Protein AF-A0A323U6X5-F1 (afdb_monomer)

Nearest PDB structures (foldseek):
  4fi5-assembly1_A  TM=8.589E-01  e=2.726E+00  Hantaan virus 76-118
  2ic9-assembly1_A  TM=7.729E-01  e=2.593E+00  Orthohantavirus sinnombreense
  2ic6-assembly1_A  TM=7.595E-01  e=2.867E+00  Orthohantavirus sinnombreense
  2ic6-assembly2_B  TM=7.563E-01  e=4.973E+00  Orthohantavirus sinnombreense

Mean predicted aligned error: 10.62 Å

Structure (mmCIF, N/CA/C/O backbone):
data_AF-A0A323U6X5-F1
#
_entry.id   AF-A0A323U6X5-F1
#
loop_
_atom_site.group_PDB
_atom_site.id
_atom_site.type_symbol
_atom_site.label_atom_id
_atom_site.label_alt_id
_atom_site.label_comp_id
_atom_site.label_asym_id
_atom_site.label_entity_id
_atom_site.label_seq_id
_atom_site.pdbx_PDB_ins_code
_atom_site.Cartn_x
_atom_site.Cartn_y
_atom_site.Cartn_z
_atom_site.occupancy
_atom_site.B_iso_or_equiv
_atom_site.auth_seq_id
_atom_site.auth_comp_id
_atom_site.auth_asym_id
_atom_site.auth_atom_id
_atom_site.pdbx_PDB_model_num
ATOM 1 N N . MET A 1 1 ? -23.347 30.250 4.574 1.00 32.16 1 MET A N 1
ATOM 2 C CA . MET A 1 1 ? -23.248 30.001 6.029 1.00 32.16 1 MET A CA 1
ATOM 3 C C . MET A 1 1 ? -21.947 29.235 6.266 1.00 32.16 1 MET A C 1
ATOM 5 O O . MET A 1 1 ? -21.856 28.097 5.836 1.00 32.16 1 MET A O 1
ATOM 9 N N . ARG A 1 2 ? -20.890 29.888 6.777 1.00 24.62 2 ARG A N 1
ATOM 10 C CA . ARG A 1 2 ? -19.575 29.252 7.002 1.00 24.62 2 ARG A CA 1
ATOM 11 C C . ARG A 1 2 ? -19.636 28.453 8.307 1.00 24.62 2 ARG A C 1
ATOM 13 O O . ARG A 1 2 ? -19.788 29.059 9.365 1.00 24.62 2 ARG A O 1
ATOM 20 N N . LEU A 1 3 ? -19.541 27.125 8.230 1.00 22.88 3 LEU A N 1
ATOM 21 C CA . LEU A 1 3 ? -19.331 26.279 9.404 1.00 22.88 3 LEU A CA 1
ATOM 22 C C . LEU A 1 3 ? -17.907 26.531 9.916 1.00 22.88 3 LEU A C 1
ATOM 24 O O . LEU A 1 3 ? -16.929 26.164 9.274 1.00 22.88 3 LEU A O 1
ATOM 28 N N . ILE A 1 4 ? -17.793 27.202 11.058 1.00 24.98 4 ILE A N 1
ATOM 29 C CA . ILE A 1 4 ? -16.543 27.272 11.813 1.00 24.98 4 ILE A CA 1
ATOM 30 C C . ILE A 1 4 ? -16.461 25.965 12.601 1.00 24.98 4 ILE A C 1
ATOM 32 O O . ILE A 1 4 ? -17.187 25.796 13.582 1.00 24.98 4 ILE A O 1
ATOM 36 N N . ILE A 1 5 ? -15.609 25.036 12.168 1.00 27.95 5 ILE A N 1
ATOM 37 C CA . ILE A 1 5 ? -15.272 23.846 12.957 1.00 27.95 5 ILE A CA 1
ATOM 38 C C . ILE A 1 5 ? -14.455 24.344 14.153 1.00 27.95 5 ILE A C 1
ATOM 40 O O . ILE A 1 5 ? -13.299 24.743 14.018 1.00 27.95 5 ILE A O 1
ATOM 44 N N . LYS A 1 6 ? -15.094 24.421 15.324 1.00 31.05 6 LYS A N 1
ATOM 45 C CA . LYS A 1 6 ? -14.405 24.723 16.582 1.00 31.05 6 LYS A CA 1
ATOM 46 C C . LYS A 1 6 ? -13.467 23.561 16.913 1.00 31.05 6 LYS A C 1
ATOM 48 O O . LYS A 1 6 ? -13.846 22.407 16.745 1.00 31.05 6 LYS A O 1
ATOM 53 N N . ALA A 1 7 ? -12.266 23.887 17.392 1.00 39.50 7 ALA A N 1
ATOM 54 C CA . ALA A 1 7 ? -11.272 22.927 17.862 1.00 39.50 7 ALA A CA 1
ATOM 55 C C . ALA A 1 7 ? -11.908 21.854 18.765 1.00 39.50 7 ALA A C 1
ATOM 57 O O . ALA A 1 7 ? -12.621 22.193 19.712 1.00 39.50 7 ALA A O 1
ATOM 58 N N . SER A 1 8 ? -11.650 20.578 18.461 1.00 47.03 8 SER A N 1
ATOM 59 C CA . SER A 1 8 ? -12.180 19.430 19.197 1.00 47.03 8 SER A CA 1
ATOM 60 C C . SER A 1 8 ? -11.852 19.554 20.686 1.00 47.03 8 SER A C 1
ATOM 62 O O . SER A 1 8 ? -10.689 19.712 21.069 1.00 47.03 8 SER A O 1
ATOM 64 N N . ALA A 1 9 ? -12.885 19.521 21.530 1.00 51.66 9 ALA A N 1
ATOM 65 C CA . ALA A 1 9 ? -12.724 19.591 22.974 1.00 51.66 9 ALA A CA 1
ATOM 66 C C . ALA A 1 9 ? -11.918 18.379 23.470 1.00 51.66 9 ALA A C 1
ATOM 68 O O . ALA A 1 9 ? -12.167 17.244 23.067 1.00 51.66 9 ALA A O 1
ATOM 69 N N . LEU A 1 10 ? -10.936 18.622 24.341 1.00 56.62 10 LEU A N 1
ATOM 70 C CA . LEU A 1 10 ? -10.177 17.556 24.990 1.00 56.62 10 LEU A CA 1
ATOM 71 C C . LEU A 1 10 ? -11.109 16.702 25.858 1.00 56.62 10 LEU A C 1
ATOM 73 O O . LEU A 1 10 ? -11.913 17.245 26.618 1.00 56.62 10 LEU A O 1
ATOM 77 N N . ILE A 1 11 ? -10.959 15.379 25.798 1.00 62.34 11 ILE A N 1
ATOM 78 C CA . ILE A 1 11 ? -11.772 14.453 26.588 1.00 62.34 11 ILE A CA 1
ATOM 79 C C . ILE A 1 11 ? -11.103 14.266 27.958 1.00 62.34 11 ILE A C 1
ATOM 81 O O . ILE A 1 11 ? -9.938 13.852 28.017 1.00 62.34 11 ILE A O 1
ATOM 85 N N . PRO A 1 12 ? -11.791 14.559 29.077 1.00 64.38 12 PRO A N 1
ATOM 86 C CA . PRO A 1 12 ? -11.245 14.316 30.403 1.00 64.38 12 PRO A CA 1
ATOM 87 C C . PRO A 1 12 ? -11.280 12.815 30.729 1.00 64.38 12 PRO A C 1
ATOM 89 O O . PRO A 1 12 ? -12.343 12.217 30.883 1.00 64.38 12 PRO A O 1
ATOM 92 N N . VAL A 1 13 ? -10.108 12.211 30.903 1.00 72.94 13 VAL A N 1
ATOM 93 C CA . VAL A 1 13 ? -9.924 10.821 31.331 1.00 72.94 13 VAL A CA 1
ATOM 94 C C . VAL A 1 13 ? -9.441 10.802 32.778 1.00 72.94 13 VAL A C 1
ATOM 96 O O . VAL A 1 13 ? -8.429 11.414 33.121 1.00 72.94 13 VAL A O 1
ATOM 99 N N . LYS A 1 14 ? -10.163 10.094 33.651 1.00 75.69 14 LYS A N 1
ATOM 100 C CA . LYS A 1 14 ? -9.807 9.948 35.069 1.00 75.69 14 LYS A CA 1
ATOM 101 C C . LYS A 1 14 ? -9.000 8.670 35.277 1.00 75.69 14 LYS A C 1
ATOM 103 O O . LYS A 1 14 ? -9.496 7.578 35.024 1.00 75.69 14 LYS A O 1
ATOM 108 N N . LYS A 1 15 ? -7.780 8.799 35.793 1.00 81.44 15 LYS A N 1
ATOM 109 C CA . LYS A 1 15 ? -6.949 7.681 36.248 1.00 81.44 15 LYS A CA 1
ATOM 110 C C . LYS A 1 15 ? -6.953 7.641 37.770 1.00 81.44 15 LYS A C 1
ATOM 112 O O . LYS A 1 15 ? -6.590 8.618 38.425 1.00 81.44 15 LYS A O 1
ATOM 117 N N . VAL A 1 16 ? -7.346 6.503 38.331 1.00 77.56 16 VAL A N 1
ATOM 118 C CA . VAL A 1 16 ? -7.237 6.252 39.769 1.00 77.56 16 VAL A CA 1
ATOM 119 C C . VAL A 1 16 ? -5.831 5.736 40.058 1.00 77.56 16 VAL A C 1
ATOM 121 O O . VAL A 1 16 ? -5.391 4.749 39.475 1.00 77.56 16 VAL A O 1
ATOM 124 N N . VAL A 1 17 ? -5.106 6.426 40.934 1.00 81.06 17 VAL A N 1
ATOM 125 C CA . VAL A 1 17 ? -3.747 6.075 41.348 1.00 81.06 17 VAL A CA 1
ATOM 126 C C . VAL A 1 17 ? -3.737 5.886 42.857 1.00 81.06 17 VAL A C 1
ATOM 128 O O . VAL A 1 17 ? -4.045 6.805 43.617 1.00 81.06 17 VAL A O 1
ATOM 131 N N . HIS A 1 18 ? -3.351 4.695 43.304 1.00 79.12 18 HIS A N 1
ATOM 132 C CA . HIS A 1 18 ? -3.154 4.415 44.721 1.00 79.12 18 HIS A CA 1
ATOM 133 C C . HIS A 1 18 ? -1.692 4.668 45.087 1.00 79.12 18 HIS A C 1
ATOM 135 O O . HIS A 1 18 ? -0.789 4.026 44.552 1.00 79.12 18 HIS A O 1
ATOM 141 N N . ARG A 1 19 ? -1.437 5.611 46.001 1.00 78.56 19 ARG A N 1
ATOM 142 C CA . ARG A 1 19 ? -0.080 5.910 46.483 1.00 78.56 19 ARG A CA 1
ATOM 143 C C . ARG A 1 19 ? -0.106 6.093 47.997 1.00 78.56 19 ARG A C 1
ATOM 145 O O . ARG A 1 19 ? -0.857 6.914 48.511 1.00 78.56 19 ARG A O 1
ATOM 152 N N . LYS A 1 20 ? 0.715 5.315 48.716 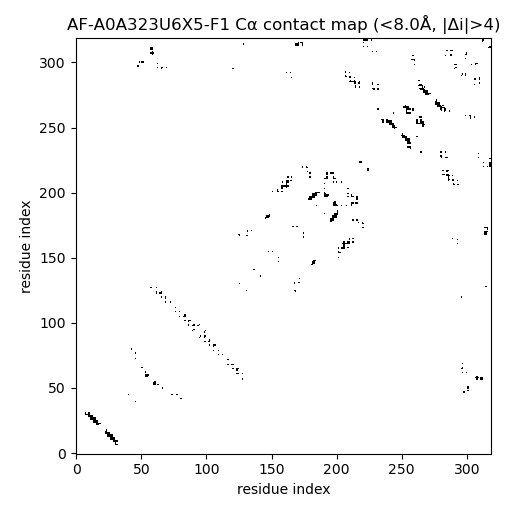1.00 84.75 20 LYS A N 1
ATOM 153 C CA . LYS A 1 20 ? 0.824 5.335 50.192 1.00 84.75 20 LYS A CA 1
ATOM 154 C C . LYS A 1 20 ? -0.524 5.158 50.920 1.00 84.75 20 LYS A C 1
ATOM 156 O O . LYS A 1 20 ? -0.841 5.913 51.833 1.00 84.75 20 LYS A O 1
ATOM 161 N N . GLY A 1 21 ? -1.340 4.197 50.485 1.00 86.19 21 GLY A N 1
ATOM 162 C CA . GLY A 1 21 ? -2.635 3.907 51.120 1.00 86.19 21 GLY A CA 1
ATOM 163 C C . GLY A 1 21 ? -3.716 4.975 50.907 1.00 86.19 21 GLY A C 1
ATOM 164 O O . GLY A 1 21 ? -4.779 4.882 51.510 1.00 86.19 21 GLY A O 1
ATOM 165 N N . LYS A 1 22 ? -3.474 5.978 50.052 1.00 67.25 22 LYS A N 1
ATOM 166 C CA . LYS A 1 22 ? -4.470 6.977 49.651 1.00 67.25 22 LYS A CA 1
ATOM 167 C C . LYS A 1 22 ? -4.825 6.817 48.176 1.00 67.25 22 LYS A C 1
ATOM 169 O O . LYS A 1 22 ? -3.957 6.561 47.337 1.00 67.25 22 LYS A O 1
ATOM 174 N N . THR A 1 23 ? -6.111 6.971 47.877 1.00 83.31 23 THR A N 1
ATOM 175 C CA . THR A 1 23 ? -6.650 6.972 46.515 1.00 83.31 23 THR A CA 1
ATOM 176 C C . THR A 1 23 ? -6.611 8.392 45.968 1.00 83.31 23 THR A C 1
ATOM 178 O O . THR A 1 23 ? -7.228 9.293 46.531 1.00 83.31 23 THR A O 1
ATOM 181 N N . HIS A 1 24 ? -5.896 8.589 44.865 1.00 78.62 24 HIS A N 1
ATOM 182 C CA . HIS A 1 24 ? -5.854 9.847 44.131 1.00 78.62 24 HIS A CA 1
ATOM 183 C C . HIS A 1 24 ? -6.532 9.664 42.776 1.00 78.62 24 HIS A C 1
ATOM 185 O O . HIS A 1 24 ? -6.285 8.680 42.086 1.00 78.62 24 HIS A O 1
ATOM 191 N N . VAL A 1 25 ? -7.371 10.618 42.377 1.00 83.69 25 VAL A N 1
ATOM 192 C CA . VAL A 1 25 ? -7.936 10.666 41.024 1.00 83.69 25 VAL A CA 1
ATOM 193 C C . VAL A 1 25 ? -7.196 11.754 40.261 1.00 83.69 25 VAL A C 1
ATOM 195 O O . VAL A 1 25 ? -7.300 12.928 40.608 1.00 83.69 25 VAL A O 1
ATOM 198 N N . GLN A 1 26 ? -6.422 11.370 39.249 1.00 83.44 26 GLN A N 1
ATOM 199 C CA . GLN A 1 26 ? -5.803 12.308 38.316 1.00 83.44 26 GLN A CA 1
ATOM 200 C C . GLN A 1 26 ? -6.664 12.410 37.061 1.00 83.44 26 GLN A C 1
ATOM 202 O O . GLN A 1 26 ? -6.987 11.397 36.445 1.00 83.44 26 GLN A O 1
ATOM 207 N N . THR A 1 27 ? -7.033 13.632 36.686 1.00 78.44 27 THR A N 1
ATOM 208 C CA . THR A 1 27 ? -7.731 13.907 35.427 1.00 78.44 27 THR A CA 1
ATOM 209 C C . THR A 1 27 ? -6.705 14.332 34.386 1.00 78.44 27 THR A C 1
ATOM 211 O O . THR A 1 27 ? -5.984 15.307 34.593 1.00 78.44 27 THR A O 1
ATOM 214 N N . TYR A 1 28 ? -6.658 13.620 33.268 1.00 75.56 28 TYR A N 1
ATOM 215 C CA . TYR A 1 28 ? -5.854 13.966 32.103 1.00 75.56 28 TYR A CA 1
ATOM 216 C C . TYR A 1 28 ? -6.772 14.353 30.957 1.00 75.56 28 TYR A C 1
ATOM 218 O O . TYR A 1 28 ? -7.861 13.809 30.817 1.00 75.56 28 TYR A O 1
ATOM 226 N N . HIS A 1 29 ? -6.328 15.292 30.137 1.00 70.62 29 HIS A N 1
ATOM 227 C CA . HIS A 1 29 ? -7.049 15.719 28.949 1.00 70.62 29 HIS A CA 1
ATOM 228 C C . HIS A 1 29 ? -6.422 15.008 27.759 1.00 70.62 29 HIS A C 1
ATOM 230 O O . HIS A 1 29 ? -5.300 15.327 27.370 1.00 70.62 29 HIS A O 1
ATOM 236 N N . VAL A 1 30 ? -7.110 13.996 27.236 1.00 60.00 30 VAL A N 1
ATOM 237 C CA . VAL A 1 30 ? -6.639 13.248 26.072 1.00 60.00 30 VAL A CA 1
ATOM 238 C C . VAL A 1 30 ? -7.242 13.905 24.842 1.00 60.00 30 VAL A C 1
ATOM 240 O O . VAL A 1 30 ? -8.453 14.131 24.767 1.00 60.00 30 VAL A O 1
ATOM 243 N N . ARG A 1 31 ? -6.382 14.263 23.890 1.00 49.19 31 ARG A N 1
ATOM 244 C CA . ARG A 1 31 ? -6.840 14.678 22.569 1.00 49.19 31 ARG A CA 1
ATOM 245 C C . ARG A 1 31 ? -7.383 13.417 21.891 1.00 49.19 31 ARG A C 1
ATOM 247 O O . ARG A 1 31 ? -6.643 12.430 21.866 1.00 49.19 31 ARG A O 1
ATOM 254 N N . PRO A 1 32 ? -8.639 13.392 21.411 1.00 48.75 32 PRO A N 1
ATOM 255 C CA . PRO A 1 32 ? -9.086 12.268 20.601 1.00 48.75 32 PRO A CA 1
ATOM 256 C C . PRO A 1 32 ? -8.081 12.072 19.454 1.00 48.75 32 PRO A C 1
ATOM 258 O O . PRO A 1 32 ? -7.529 13.072 18.974 1.00 48.75 32 PRO A O 1
ATOM 261 N N . PRO A 1 33 ? -7.773 10.819 19.071 1.00 45.34 33 PRO A N 1
ATOM 262 C CA . PRO A 1 33 ? -6.914 10.567 17.920 1.00 45.34 33 PRO A CA 1
ATOM 263 C C . PRO A 1 33 ? -7.449 11.379 16.737 1.00 45.34 33 PRO A C 1
ATOM 265 O O . PRO A 1 33 ? -8.660 11.418 16.525 1.00 45.34 33 PRO A O 1
ATOM 268 N N . GLU A 1 34 ? -6.569 12.097 16.035 1.00 42.38 34 GLU A N 1
ATOM 269 C CA . GLU A 1 34 ? -6.984 12.927 14.904 1.00 42.38 34 GLU A CA 1
ATOM 270 C C . GLU A 1 34 ? -7.753 12.058 13.899 1.00 42.38 34 GLU A C 1
ATOM 272 O O . GLU A 1 34 ? -7.223 11.088 13.359 1.00 42.38 34 GLU A O 1
ATOM 277 N N . GLU A 1 35 ? -9.017 12.415 13.659 1.00 40.03 35 GLU A N 1
ATOM 278 C CA . GLU A 1 35 ? -10.006 11.706 12.827 1.00 40.03 35 GLU A CA 1
ATOM 279 C C . GLU A 1 35 ? -9.614 11.547 11.346 1.00 40.03 35 GLU A C 1
ATOM 281 O O . GLU A 1 35 ? -10.401 11.057 10.541 1.00 40.03 35 GLU A O 1
ATOM 286 N N . LYS A 1 36 ? -8.393 11.923 10.951 1.00 35.56 36 LYS A N 1
ATOM 287 C CA . LYS A 1 36 ? -7.895 11.684 9.592 1.00 35.56 36 LYS A CA 1
ATOM 288 C C . LYS A 1 36 ? -7.430 10.249 9.347 1.00 35.56 36 LYS A C 1
ATOM 290 O O . LYS A 1 36 ? -7.216 9.885 8.196 1.00 35.56 36 LYS A O 1
ATOM 295 N N . LEU A 1 37 ? -7.329 9.413 10.381 1.00 38.03 37 LEU A N 1
ATOM 296 C CA . LEU A 1 37 ? -7.157 7.973 10.208 1.00 38.03 37 LEU A CA 1
ATOM 297 C C . LEU A 1 37 ? -8.525 7.281 10.187 1.00 38.03 37 LEU A C 1
ATOM 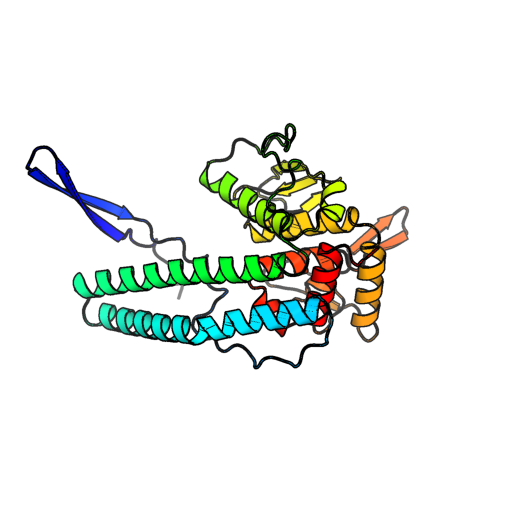299 O O . LEU A 1 37 ? -9.237 7.251 11.187 1.00 38.03 37 LEU A O 1
ATOM 303 N N . VAL A 1 38 ? -8.816 6.634 9.054 1.00 38.88 38 VAL A N 1
ATOM 304 C CA . VAL A 1 38 ? -9.955 5.732 8.796 1.00 38.88 38 VAL A CA 1
ATOM 305 C C . VAL A 1 38 ? -11.25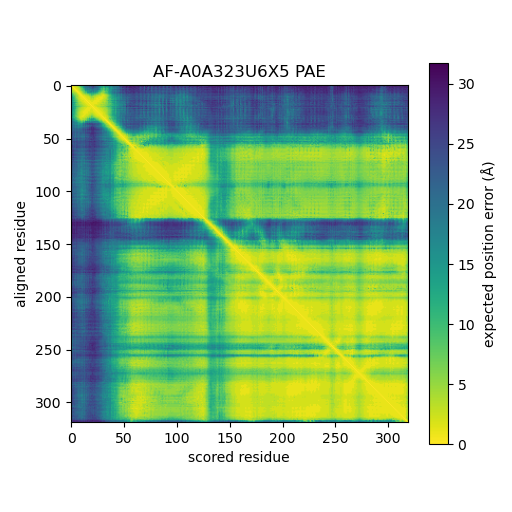1 6.380 8.265 1.00 38.88 38 VAL A C 1
ATOM 307 O O . VAL A 1 38 ? -12.339 5.858 8.480 1.00 38.88 38 VAL A O 1
ATOM 310 N N . SER A 1 39 ? -11.171 7.439 7.455 1.00 35.91 39 SER A N 1
ATOM 311 C CA . SER A 1 39 ? -12.251 7.706 6.481 1.00 35.91 39 SER A CA 1
ATOM 312 C C . SER A 1 39 ? -12.254 6.694 5.318 1.00 35.91 39 SER A C 1
ATOM 314 O O . SER A 1 39 ? -13.276 6.525 4.663 1.00 35.91 39 SER A O 1
ATOM 316 N N . GLY A 1 40 ? -11.142 5.975 5.098 1.00 35.53 40 GLY A N 1
ATOM 317 C CA . GLY A 1 40 ? -11.002 4.947 4.054 1.00 35.53 40 GLY A CA 1
ATOM 318 C C . GLY A 1 40 ? -11.618 3.577 4.374 1.00 35.53 40 GLY A C 1
ATOM 319 O O . GLY A 1 40 ? -11.736 2.744 3.485 1.00 35.53 40 GLY A O 1
ATOM 320 N N . LEU A 1 41 ? -12.049 3.330 5.618 1.00 39.31 41 LEU A N 1
ATOM 321 C CA . LEU A 1 41 ? -12.946 2.210 5.941 1.00 39.31 41 LEU A CA 1
ATOM 322 C C . LEU A 1 41 ? -14.281 2.806 6.376 1.00 39.31 41 LEU A C 1
ATOM 324 O O . LEU A 1 41 ? -14.646 2.732 7.551 1.00 39.31 41 LEU A O 1
ATOM 328 N N . GLY A 1 42 ? -14.961 3.477 5.444 1.00 35.75 42 GLY A N 1
ATOM 329 C CA . GLY A 1 42 ? -16.307 3.982 5.669 1.00 35.75 42 GLY A CA 1
ATOM 330 C C . GLY A 1 42 ? -17.162 2.900 6.330 1.00 35.75 42 GLY A C 1
ATOM 331 O O . GLY A 1 42 ? -17.248 1.774 5.844 1.00 35.75 42 GLY A O 1
ATOM 332 N N . ILE A 1 43 ? -17.780 3.241 7.462 1.00 41.16 43 ILE A N 1
ATOM 333 C CA . ILE A 1 43 ? -18.628 2.347 8.273 1.00 41.16 43 ILE A CA 1
ATOM 334 C C . ILE A 1 43 ? -19.785 1.775 7.420 1.00 41.16 43 ILE A C 1
ATOM 336 O O . ILE A 1 43 ? -20.322 0.712 7.712 1.00 41.16 43 ILE A O 1
ATOM 340 N N . SER A 1 44 ? -20.125 2.441 6.311 1.00 40.41 44 SER A N 1
ATOM 341 C CA . SER A 1 44 ? -21.132 2.021 5.335 1.00 40.41 44 SER A CA 1
ATOM 342 C C . SER A 1 44 ? -20.650 1.028 4.265 1.00 40.41 44 SER A C 1
ATOM 344 O O . SER A 1 44 ? -21.486 0.515 3.526 1.00 40.41 44 SER A O 1
ATOM 346 N N . GLU A 1 45 ? -19.348 0.747 4.148 1.00 45.78 45 GLU A N 1
ATOM 347 C CA . GLU A 1 45 ? -18.776 0.024 2.995 1.00 45.78 45 GLU A CA 1
ATOM 348 C C . GLU A 1 45 ? -18.080 -1.299 3.333 1.00 45.78 45 GLU A C 1
ATOM 350 O O . GLU A 1 45 ? -17.480 -1.920 2.460 1.00 45.78 45 GLU A O 1
ATOM 355 N N . PHE A 1 46 ? -18.244 -1.841 4.545 1.00 50.56 46 PHE A N 1
ATOM 356 C CA . PHE A 1 46 ? -17.792 -3.217 4.821 1.00 50.56 46 PHE A CA 1
ATOM 357 C C . PHE A 1 46 ? -18.652 -4.299 4.134 1.00 50.56 46 PHE A C 1
ATOM 359 O O . PHE A 1 46 ? -18.519 -5.483 4.433 1.00 50.56 46 PHE A O 1
ATOM 366 N N . LYS A 1 47 ? -19.523 -3.924 3.184 1.00 56.25 47 LYS A N 1
ATOM 367 C CA . LYS A 1 47 ? -20.087 -4.865 2.212 1.00 56.25 47 LYS A CA 1
ATOM 368 C C . LYS A 1 47 ? -19.054 -5.117 1.134 1.00 56.25 47 LYS A C 1
ATOM 370 O O . LYS A 1 47 ? -19.025 -4.470 0.090 1.00 56.25 47 LYS A O 1
ATOM 375 N N . LEU A 1 48 ? -18.203 -6.082 1.421 1.00 56.97 48 LEU A N 1
ATOM 376 C CA . LEU A 1 48 ? -17.258 -6.576 0.451 1.00 56.97 48 LEU A CA 1
ATOM 377 C C . LEU A 1 48 ? -18.016 -7.211 -0.731 1.00 56.97 48 LEU A C 1
ATOM 379 O O . LEU A 1 48 ? -18.991 -7.936 -0.507 1.00 56.97 48 LEU A O 1
ATOM 383 N N . PRO A 1 49 ? -17.604 -6.959 -1.987 1.00 65.94 49 PRO A N 1
ATOM 384 C CA . PRO A 1 49 ? -18.178 -7.673 -3.120 1.00 65.94 49 PRO A CA 1
ATOM 385 C C . PRO A 1 49 ? -17.935 -9.184 -2.962 1.00 65.94 49 PRO A C 1
ATOM 387 O O . PRO A 1 49 ? -16.972 -9.587 -2.297 1.00 65.94 49 PRO A O 1
ATOM 390 N N . PRO A 1 50 ? -18.799 -10.035 -3.548 1.00 68.75 50 PRO A N 1
ATOM 391 C CA . PRO A 1 50 ? -18.625 -11.476 -3.460 1.00 68.75 50 PRO A CA 1
ATOM 392 C C . PRO A 1 50 ? -17.254 -11.902 -4.018 1.00 68.75 50 PRO A C 1
ATOM 394 O O . PRO A 1 50 ? -16.770 -11.300 -4.979 1.00 68.75 50 PRO A O 1
ATOM 397 N N . PRO A 1 51 ? -16.634 -12.940 -3.431 1.00 67.81 51 PRO A N 1
ATOM 398 C CA . PRO A 1 51 ? -15.350 -13.469 -3.882 1.00 67.81 51 PRO A CA 1
ATOM 399 C C . PRO A 1 51 ? -15.445 -13.921 -5.351 1.00 67.81 51 PRO A C 1
ATOM 401 O O . PRO A 1 51 ? -16.344 -14.707 -5.674 1.00 67.81 51 PRO A O 1
ATOM 404 N N . PRO A 1 52 ? -14.548 -13.486 -6.250 1.00 72.94 52 PRO A N 1
ATOM 405 C CA . PRO A 1 52 ? -14.431 -14.096 -7.570 1.00 72.94 52 PRO A CA 1
ATOM 406 C C . PRO A 1 52 ? -13.841 -15.515 -7.470 1.00 72.94 52 PRO A C 1
ATOM 408 O O . PRO A 1 52 ? -13.263 -15.907 -6.457 1.00 72.94 52 PRO A O 1
ATOM 411 N N . THR A 1 53 ? -13.963 -16.306 -8.538 1.00 73.94 53 THR A N 1
ATOM 412 C CA . THR A 1 53 ? -13.211 -17.563 -8.676 1.00 73.94 53 THR A CA 1
ATOM 413 C C . THR A 1 53 ? -11.749 -17.256 -8.989 1.00 73.94 53 THR A C 1
ATOM 415 O O . THR A 1 53 ? -11.474 -16.527 -9.943 1.00 73.94 53 THR A O 1
ATOM 418 N N . TYR A 1 54 ? -10.817 -17.829 -8.229 1.00 71.69 54 TYR A N 1
ATOM 419 C CA . TYR A 1 54 ? -9.387 -17.565 -8.393 1.00 71.69 54 TYR A CA 1
ATOM 420 C C . TYR A 1 54 ? -8.696 -18.620 -9.275 1.00 71.69 54 TYR A C 1
ATOM 422 O O . TYR A 1 54 ? -8.936 -19.815 -9.087 1.00 71.69 54 TYR A O 1
ATOM 430 N N . PRO A 1 55 ? -7.818 -18.221 -10.215 1.00 73.19 55 PRO A N 1
ATOM 431 C CA . PRO A 1 55 ? -6.944 -19.155 -10.921 1.00 73.19 55 PRO A CA 1
ATOM 432 C C . PRO A 1 55 ? -5.919 -19.782 -9.961 1.00 73.19 55 PRO A C 1
ATOM 434 O O . PRO A 1 55 ? -5.571 -19.190 -8.945 1.00 73.19 55 PRO A O 1
ATOM 437 N N . ALA A 1 56 ? -5.381 -20.959 -10.294 1.00 74.81 56 ALA A N 1
ATOM 438 C CA . ALA A 1 56 ? -4.367 -21.659 -9.491 1.00 74.81 56 ALA A CA 1
ATOM 439 C C . ALA A 1 56 ? -2.944 -21.070 -9.653 1.00 74.81 56 ALA A C 1
ATOM 441 O O . ALA A 1 56 ? -1.975 -21.802 -9.837 1.00 74.81 56 ALA A O 1
ATOM 442 N N . THR A 1 57 ? -2.821 -19.743 -9.630 1.00 78.50 57 THR A N 1
ATOM 443 C CA . THR A 1 57 ? -1.540 -19.018 -9.612 1.00 78.50 57 THR A CA 1
ATOM 444 C C . THR A 1 57 ? -1.131 -18.705 -8.169 1.00 78.50 57 THR A C 1
ATOM 446 O O . THR A 1 57 ? -1.955 -18.804 -7.258 1.00 78.50 57 THR A O 1
ATOM 449 N N . ALA A 1 58 ? 0.124 -18.306 -7.937 1.00 74.12 58 ALA A N 1
ATOM 450 C CA . ALA A 1 58 ? 0.581 -17.856 -6.619 1.00 74.12 58 ALA A CA 1
ATOM 451 C C . ALA A 1 58 ? -0.293 -16.707 -6.077 1.00 74.12 58 ALA A C 1
ATOM 453 O O . ALA A 1 58 ? -0.839 -16.798 -4.978 1.00 74.12 58 ALA A O 1
ATOM 454 N N . GLY A 1 59 ? -0.548 -15.687 -6.902 1.00 78.19 59 GLY A N 1
ATOM 455 C CA . GLY A 1 59 ? -1.480 -14.612 -6.557 1.00 78.19 59 GLY A CA 1
ATOM 456 C C . GLY A 1 59 ? -2.909 -15.112 -6.305 1.00 78.19 59 GLY A C 1
ATOM 457 O O . GLY A 1 59 ? -3.545 -14.712 -5.333 1.00 78.19 59 GLY A O 1
ATOM 458 N N . GLY A 1 60 ? -3.399 -16.084 -7.083 1.00 79.50 60 GLY A N 1
ATOM 459 C CA . GLY A 1 60 ? -4.709 -16.697 -6.864 1.00 79.50 60 GLY A CA 1
ATOM 460 C C . GLY A 1 60 ? -4.867 -17.410 -5.520 1.00 79.50 60 GLY A C 1
ATOM 461 O O . GLY A 1 60 ? -5.877 -17.189 -4.848 1.00 79.50 60 GLY A O 1
ATOM 462 N N . ARG A 1 61 ? -3.871 -18.195 -5.090 1.00 84.62 61 ARG A N 1
ATOM 463 C CA . ARG A 1 61 ? -3.879 -18.839 -3.763 1.00 84.62 61 ARG A CA 1
ATOM 464 C C . ARG A 1 61 ? -3.814 -17.803 -2.637 1.00 84.62 61 ARG A C 1
ATOM 466 O O . ARG A 1 61 ? -4.627 -17.855 -1.712 1.00 84.62 61 ARG A O 1
ATOM 473 N N . THR A 1 62 ? -2.963 -16.786 -2.791 1.00 85.62 62 THR A N 1
ATOM 474 C CA . THR A 1 62 ? -2.860 -15.685 -1.824 1.00 85.62 62 THR A CA 1
ATOM 475 C C . THR A 1 62 ? -4.192 -14.949 -1.683 1.00 85.62 62 THR A C 1
ATOM 477 O O . THR A 1 62 ? -4.660 -14.740 -0.566 1.00 85.62 62 THR A O 1
ATOM 480 N N . ARG A 1 63 ? -4.866 -14.615 -2.793 1.00 87.19 63 ARG A N 1
ATOM 481 C CA . ARG A 1 63 ? -6.197 -13.988 -2.749 1.00 87.19 63 ARG A CA 1
ATOM 482 C C . ARG A 1 63 ? -7.230 -14.864 -2.062 1.00 87.19 63 ARG A C 1
ATOM 484 O O . ARG A 1 63 ? -7.984 -14.352 -1.243 1.00 87.19 63 ARG A O 1
ATOM 491 N N . GLN A 1 64 ? -7.251 -16.166 -2.355 1.00 88.06 64 GLN A N 1
ATOM 492 C CA . GLN A 1 64 ? -8.157 -17.093 -1.681 1.00 88.06 64 GLN A CA 1
ATOM 493 C C . GLN A 1 64 ? -7.965 -17.034 -0.159 1.00 88.06 64 GLN A C 1
ATOM 495 O O . GLN A 1 64 ? -8.942 -16.891 0.576 1.00 88.06 64 GLN A O 1
ATOM 500 N N . LYS A 1 65 ? -6.713 -17.074 0.310 1.00 90.44 65 LYS A N 1
ATOM 501 C CA . LYS A 1 65 ? -6.386 -17.001 1.738 1.00 90.44 65 LYS A CA 1
ATOM 502 C C . LYS A 1 65 ? -6.793 -15.663 2.363 1.00 90.44 65 LYS A C 1
ATOM 504 O O . LYS A 1 65 ? -7.391 -15.650 3.439 1.00 90.44 65 LYS A O 1
ATOM 509 N N . LEU A 1 66 ? -6.522 -14.543 1.688 1.00 89.06 66 LEU A N 1
ATOM 510 C CA . LEU A 1 66 ? -6.958 -13.211 2.131 1.00 89.06 66 LEU A CA 1
ATOM 511 C C . LEU A 1 66 ? -8.485 -13.138 2.269 1.00 89.06 66 LEU A C 1
ATOM 513 O O . LEU A 1 66 ? -9.000 -12.603 3.250 1.00 89.06 66 LEU A O 1
ATOM 517 N N . ASP A 1 67 ? -9.214 -13.729 1.327 1.00 89.00 67 ASP A N 1
ATOM 518 C CA . ASP A 1 67 ? -10.672 -13.773 1.336 1.00 89.00 67 ASP A CA 1
ATOM 519 C C . ASP A 1 67 ? -11.245 -14.653 2.451 1.00 89.00 67 ASP A C 1
ATOM 521 O O . ASP A 1 67 ? -12.254 -14.297 3.065 1.00 89.00 67 ASP A O 1
ATOM 525 N N . GLU A 1 68 ? -10.617 -15.793 2.734 1.00 92.25 68 GLU A N 1
ATOM 526 C CA . GLU A 1 68 ? -10.965 -16.656 3.867 1.00 92.25 68 GLU A CA 1
ATOM 527 C C . GLU A 1 68 ? -10.774 -15.923 5.202 1.00 92.25 68 GLU A C 1
ATOM 529 O O . GLU A 1 68 ? -11.671 -15.939 6.054 1.00 92.25 68 GLU A O 1
ATOM 534 N N . ILE A 1 69 ? -9.660 -15.199 5.354 1.00 92.06 69 ILE A N 1
ATOM 535 C CA . ILE A 1 69 ? -9.399 -14.361 6.529 1.00 92.06 69 ILE A CA 1
ATOM 536 C C . ILE A 1 69 ? -10.455 -13.259 6.625 1.00 92.06 69 ILE A C 1
ATOM 538 O O . ILE A 1 69 ? -11.099 -13.142 7.667 1.00 92.06 69 ILE A O 1
ATOM 542 N N . ALA A 1 70 ? -10.717 -12.516 5.546 1.00 91.38 70 ALA A N 1
ATOM 543 C CA . ALA A 1 70 ? -11.733 -11.462 5.514 1.00 91.38 70 ALA A CA 1
ATOM 544 C C . ALA A 1 70 ? -13.110 -11.965 5.975 1.00 91.38 70 ALA A C 1
ATOM 546 O O . ALA A 1 70 ? -13.710 -11.394 6.889 1.00 91.38 70 ALA A O 1
ATOM 547 N N . LYS A 1 71 ? -13.576 -13.090 5.420 1.00 91.69 71 LYS A N 1
ATOM 548 C CA . LYS A 1 71 ? -14.849 -13.724 5.809 1.00 91.69 71 LYS A CA 1
ATOM 549 C C . LYS A 1 71 ? -14.873 -14.129 7.285 1.00 91.69 71 LYS A C 1
ATOM 551 O O . LYS A 1 71 ? -15.892 -13.973 7.958 1.00 91.69 71 LYS A O 1
ATOM 556 N N . SER A 1 72 ? -13.752 -14.616 7.822 1.00 94.44 72 SER A N 1
ATOM 557 C CA . SER A 1 72 ? -13.664 -15.021 9.233 1.00 94.44 72 SER A CA 1
ATOM 558 C C . SER A 1 72 ? -13.762 -13.843 10.220 1.00 94.44 72 SER A C 1
ATOM 560 O O . SER A 1 72 ? -14.083 -14.051 11.394 1.00 94.44 72 SER A O 1
ATOM 562 N N . PHE A 1 73 ? -13.539 -12.607 9.758 1.00 93.50 73 PHE A N 1
ATOM 563 C CA . PHE A 1 73 ? -13.658 -11.384 10.560 1.00 93.50 73 PHE A CA 1
ATOM 564 C C . PHE A 1 73 ? -14.925 -10.569 10.274 1.00 93.50 73 PHE A C 1
ATOM 566 O O . PHE A 1 73 ? -15.331 -9.789 11.133 1.00 93.50 73 PHE A O 1
ATOM 573 N N . GLU A 1 74 ? -15.579 -10.759 9.125 1.00 91.75 74 GLU A N 1
ATOM 574 C CA . GLU A 1 74 ? -16.740 -9.972 8.679 1.00 91.75 74 GLU A CA 1
ATOM 575 C C . GLU A 1 74 ? -17.851 -9.875 9.738 1.00 91.75 74 GLU A C 1
ATOM 577 O O . GLU A 1 74 ? -18.287 -8.779 10.101 1.00 91.75 74 GLU A O 1
ATOM 582 N N . HIS A 1 75 ? -18.255 -11.010 10.314 1.00 91.81 75 HIS A N 1
ATOM 583 C CA . HIS A 1 75 ? -19.270 -11.044 11.371 1.00 91.81 75 HIS A CA 1
ATOM 584 C C . HIS A 1 75 ? -18.823 -10.318 12.652 1.00 91.81 75 HIS A C 1
ATOM 586 O O . HIS A 1 75 ? -19.635 -9.660 13.301 1.00 91.81 75 HIS A O 1
ATOM 592 N N . LYS A 1 76 ? -17.531 -10.394 13.011 1.00 94.00 76 LYS A N 1
ATOM 593 C CA . LYS A 1 76 ? -16.975 -9.735 14.207 1.00 94.00 76 LYS A CA 1
ATOM 594 C C . LYS A 1 76 ? -16.954 -8.221 14.036 1.00 94.00 76 LYS A C 1
ATOM 596 O O . LYS A 1 76 ? -17.314 -7.504 14.965 1.00 94.00 76 LYS A O 1
ATOM 601 N N . PHE A 1 77 ? -16.556 -7.744 12.855 1.00 91.81 77 PHE A N 1
ATOM 602 C CA . PHE A 1 77 ? -16.593 -6.322 12.530 1.00 91.81 77 PHE A CA 1
ATOM 603 C C . PHE A 1 77 ? -18.023 -5.799 12.519 1.00 91.81 77 PHE A C 1
ATOM 605 O O . PHE A 1 77 ? -18.297 -4.811 13.193 1.00 91.81 77 PHE A O 1
ATOM 612 N N . THR A 1 78 ? -18.934 -6.490 11.831 1.00 91.06 78 THR A N 1
ATOM 613 C CA . THR A 1 78 ? -20.346 -6.094 11.732 1.00 91.06 78 THR A CA 1
ATOM 614 C C . THR A 1 78 ? -20.975 -5.950 13.117 1.00 91.06 78 THR A C 1
ATOM 616 O O . THR A 1 78 ? -21.472 -4.877 13.450 1.00 91.06 78 THR A O 1
ATOM 619 N N . ALA A 1 79 ? -20.849 -6.972 13.971 1.00 94.12 79 ALA A N 1
ATOM 620 C CA . ALA A 1 79 ? -21.402 -6.939 15.324 1.00 94.12 79 ALA A CA 1
ATOM 621 C C . ALA A 1 79 ? -20.835 -5.784 16.171 1.00 94.12 79 ALA A C 1
ATOM 623 O O . ALA A 1 79 ? -21.560 -5.145 16.932 1.00 94.12 79 ALA A O 1
ATOM 624 N N . LEU A 1 80 ? -19.537 -5.497 16.041 1.00 95.25 80 LEU A N 1
ATOM 625 C CA . LEU A 1 80 ? -18.891 -4.441 16.815 1.00 95.25 80 LEU A CA 1
ATOM 626 C C . LEU A 1 80 ? -19.226 -3.037 16.296 1.00 95.25 80 LEU A C 1
ATOM 628 O O . LEU A 1 80 ? -19.336 -2.108 17.094 1.00 95.25 80 LEU A O 1
ATOM 632 N N . PHE A 1 81 ? -19.421 -2.875 14.986 1.00 92.88 81 PHE A N 1
ATOM 633 C CA . PHE A 1 81 ? -19.917 -1.627 14.409 1.00 92.88 81 PHE A CA 1
ATOM 634 C C . PHE A 1 81 ? -21.353 -1.341 14.848 1.00 92.88 81 PHE A C 1
ATOM 636 O O . PHE A 1 81 ? -21.629 -0.230 15.294 1.00 92.88 81 PHE A O 1
ATOM 643 N N . GLU A 1 82 ? -22.239 -2.337 14.802 1.00 94.94 82 GLU A N 1
ATOM 644 C CA . GLU A 1 82 ? -23.612 -2.208 15.306 1.00 94.94 82 GLU A CA 1
ATOM 645 C C . GLU A 1 82 ? -23.634 -1.833 16.797 1.00 94.94 82 GLU A C 1
ATOM 647 O O . GLU A 1 82 ? -24.390 -0.948 17.205 1.00 94.94 82 GLU A O 1
ATOM 652 N N . GLU A 1 83 ? -22.760 -2.443 17.610 1.00 97.00 83 GLU A N 1
ATOM 653 C CA . GLU A 1 83 ? -22.600 -2.089 19.024 1.00 97.00 83 GLU A CA 1
ATOM 654 C C . GLU A 1 83 ? -22.162 -0.622 19.203 1.00 97.00 83 GLU A C 1
ATOM 656 O O . GLU A 1 83 ? -22.751 0.104 20.007 1.00 97.00 83 GLU A O 1
ATOM 661 N N . ILE A 1 84 ? -21.146 -0.174 18.457 1.00 94.88 84 ILE A N 1
ATOM 662 C CA . ILE A 1 84 ? -20.618 1.199 18.528 1.00 94.88 84 ILE A CA 1
ATOM 663 C C . ILE A 1 84 ? -21.676 2.220 18.107 1.00 94.88 84 ILE A C 1
ATOM 665 O O . ILE A 1 84 ? -21.881 3.202 18.819 1.00 94.88 84 ILE A O 1
ATOM 669 N N . GLU A 1 85 ? -22.374 1.994 16.996 1.00 94.31 85 GLU A N 1
ATOM 670 C CA . GLU A 1 85 ? -23.412 2.907 16.509 1.00 94.31 85 GLU A CA 1
ATOM 671 C C . GLU A 1 85 ? -24.597 2.983 17.479 1.00 94.31 85 GLU A C 1
ATOM 673 O O . GLU A 1 85 ? -25.057 4.077 17.816 1.00 94.31 85 GLU A O 1
ATOM 678 N N . GLY A 1 86 ? -25.028 1.847 18.036 1.00 96.12 86 GLY A N 1
ATOM 679 C CA . GLY A 1 86 ? -26.040 1.832 19.093 1.00 96.12 86 GLY A CA 1
ATOM 680 C C . GLY A 1 86 ? -25.596 2.591 20.350 1.00 96.12 86 GLY A C 1
ATOM 681 O O . GLY A 1 86 ? -26.395 3.290 20.976 1.00 96.12 86 GLY A O 1
ATOM 682 N N . LEU A 1 87 ? -24.316 2.505 20.725 1.00 95.75 87 LEU A N 1
ATOM 683 C CA . LEU A 1 87 ? -23.761 3.265 21.848 1.00 95.75 87 LEU A CA 1
ATOM 684 C C . LEU A 1 87 ? -23.670 4.766 21.550 1.00 95.75 87 LEU A C 1
ATOM 686 O O . LEU A 1 87 ? -23.991 5.554 22.435 1.00 95.75 87 LEU A O 1
ATOM 690 N N . ARG A 1 88 ? -23.308 5.172 20.327 1.00 94.69 88 ARG A N 1
ATOM 691 C CA . ARG A 1 88 ? -23.277 6.583 19.900 1.00 94.69 88 ARG A CA 1
ATOM 692 C C . ARG A 1 88 ? -24.656 7.228 19.976 1.00 94.69 88 ARG A C 1
ATOM 694 O O . ARG A 1 88 ? -24.808 8.241 20.650 1.00 94.69 88 ARG A O 1
ATOM 701 N N . GLN A 1 89 ? -25.673 6.575 19.413 1.00 95.62 89 GLN A N 1
ATOM 702 C CA . GLN A 1 89 ? -27.065 7.033 19.519 1.00 95.62 89 GLN A CA 1
ATOM 703 C C . GLN A 1 89 ? -27.513 7.164 20.981 1.00 95.62 89 GLN A C 1
ATOM 705 O O . GLN A 1 89 ? -28.238 8.089 21.350 1.00 95.62 89 GLN A O 1
ATOM 710 N N . ARG A 1 90 ? -27.056 6.252 21.848 1.00 96.88 90 ARG A N 1
ATOM 711 C CA . ARG A 1 90 ? -27.345 6.330 23.281 1.00 96.88 90 ARG A CA 1
ATOM 712 C C . ARG A 1 90 ? -26.627 7.485 23.962 1.00 96.88 90 ARG A C 1
ATOM 714 O O . ARG A 1 90 ? -27.262 8.089 24.814 1.00 96.88 90 ARG A O 1
ATOM 721 N N . VAL A 1 91 ? -25.385 7.815 23.600 1.00 95.94 91 VAL A N 1
ATOM 722 C CA . VAL A 1 91 ? -24.673 8.992 24.141 1.00 95.94 91 VAL A CA 1
ATOM 723 C C . VAL A 1 91 ? -25.456 10.277 23.864 1.00 95.94 91 VAL A C 1
ATOM 725 O O . VAL A 1 91 ? -25.550 11.117 24.757 1.00 95.94 91 VAL A O 1
ATOM 728 N N . ASP A 1 92 ? -26.075 10.398 22.687 1.00 91.31 92 ASP A N 1
ATOM 729 C CA . ASP A 1 92 ? -26.902 11.562 22.339 1.00 91.31 92 ASP A CA 1
ATOM 730 C C . ASP A 1 92 ? -28.154 11.679 23.228 1.00 91.31 92 ASP A C 1
ATOM 732 O O . ASP A 1 92 ? -28.577 12.782 23.576 1.00 91.31 92 ASP A O 1
ATOM 736 N N . SER A 1 93 ? -28.740 10.542 23.626 1.00 94.31 93 SER A N 1
ATOM 737 C CA . SER A 1 93 ? -29.943 10.489 24.477 1.00 94.31 93 SER A CA 1
ATOM 738 C C . SER A 1 93 ? -29.665 10.462 25.991 1.00 94.31 93 SER A C 1
ATOM 740 O O . SER A 1 93 ? -30.479 10.936 26.782 1.00 94.31 93 SER A O 1
ATOM 742 N N . ASP A 1 94 ? -28.528 9.897 26.398 1.00 94.00 94 ASP A N 1
ATOM 743 C CA . ASP A 1 94 ? -28.075 9.678 27.772 1.00 94.00 94 ASP A CA 1
ATOM 744 C C . ASP A 1 94 ? -26.538 9.792 27.820 1.00 94.00 94 ASP A C 1
ATOM 746 O O . ASP A 1 94 ? -25.824 8.785 27.712 1.00 94.00 94 ASP A O 1
ATOM 750 N N . PRO A 1 95 ? -25.995 11.003 28.035 1.00 92.81 95 PRO A N 1
ATOM 751 C CA . PRO A 1 95 ? -24.557 11.228 28.139 1.00 92.81 95 PRO A CA 1
ATOM 752 C C . PRO A 1 95 ? -24.003 10.793 29.509 1.00 92.81 95 PRO A C 1
ATOM 754 O O . PRO A 1 95 ? -23.061 11.393 30.036 1.00 92.81 95 PRO A O 1
ATOM 757 N N . SER A 1 96 ? -24.589 9.766 30.137 1.00 94.81 96 SER A N 1
ATOM 758 C CA . SER A 1 96 ? -24.076 9.230 31.390 1.00 94.81 96 SER A CA 1
ATOM 759 C C .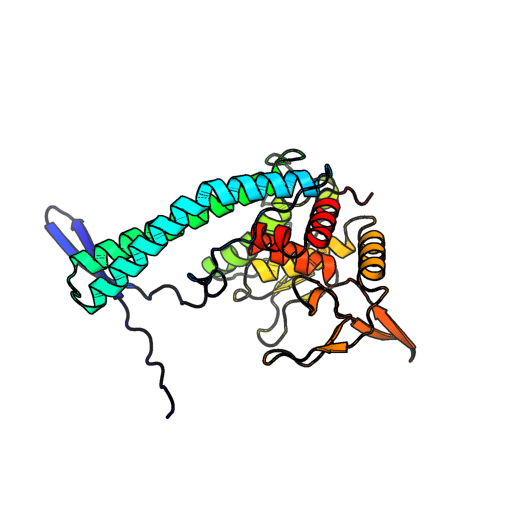 SER A 1 96 ? -22.665 8.673 31.202 1.00 94.81 96 SER A C 1
ATOM 761 O O . SER A 1 96 ? -22.320 8.055 30.190 1.00 94.81 96 SER A O 1
ATOM 763 N N . GLY A 1 97 ? -21.833 8.833 32.236 1.00 91.88 97 GLY A N 1
ATOM 764 C CA . GLY A 1 97 ? -20.454 8.337 32.212 1.00 91.88 9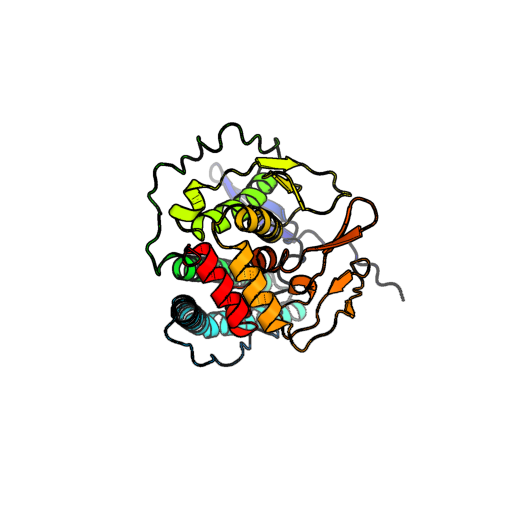7 GLY A CA 1
ATOM 765 C C . GLY A 1 97 ? -20.355 6.835 31.915 1.00 91.88 97 GLY A C 1
ATOM 766 O O . GLY A 1 97 ? -19.359 6.395 31.352 1.00 91.88 97 GLY A O 1
ATOM 767 N N . LYS A 1 98 ? -21.402 6.057 32.224 1.00 95.94 98 LYS A N 1
ATOM 768 C CA . LYS A 1 98 ? -21.472 4.623 31.926 1.00 95.94 98 LYS A CA 1
ATOM 769 C C . LYS A 1 98 ? -21.581 4.344 30.423 1.00 95.94 98 LYS A C 1
ATOM 771 O O . LYS A 1 98 ? -20.894 3.446 29.944 1.00 95.94 98 LYS A O 1
ATOM 776 N N . VAL A 1 99 ? -22.418 5.080 29.686 1.00 94.75 99 VAL A N 1
ATOM 777 C CA . VAL A 1 99 ? -22.579 4.890 28.231 1.00 94.75 99 VAL A CA 1
ATOM 778 C C . VAL A 1 99 ? -21.308 5.316 27.499 1.00 94.75 99 VAL A C 1
ATOM 780 O O . VAL A 1 99 ? -20.812 4.570 26.659 1.00 94.75 99 VAL A O 1
ATOM 783 N N . ILE A 1 100 ? -20.713 6.445 27.893 1.00 93.50 100 ILE A N 1
ATOM 784 C CA . ILE A 1 100 ? -19.436 6.925 27.339 1.00 93.50 100 ILE A CA 1
ATOM 785 C C . ILE A 1 100 ? -18.314 5.898 27.571 1.00 93.50 100 ILE A C 1
ATOM 787 O O . ILE A 1 100 ? -17.540 5.593 26.667 1.00 93.50 100 ILE A O 1
ATOM 791 N N . GLU A 1 101 ? -18.234 5.313 28.769 1.00 94.12 101 GLU A N 1
ATOM 792 C CA . GLU A 1 101 ? -17.244 4.276 29.079 1.00 94.12 101 GLU A CA 1
ATOM 793 C C . GLU A 1 101 ? -17.485 2.980 28.278 1.00 94.12 101 GLU A C 1
ATOM 795 O O . GLU A 1 101 ? -16.536 2.318 27.855 1.00 94.12 101 GLU A O 1
ATOM 800 N N . GLN A 1 102 ? -18.748 2.596 28.054 1.00 95.81 102 GLN A N 1
ATOM 801 C CA . GLN A 1 102 ? -19.096 1.476 27.171 1.00 95.81 102 GLN A CA 1
ATOM 802 C C . GLN A 1 102 ? -18.646 1.736 25.729 1.00 95.81 102 GLN A C 1
ATOM 804 O O . GLN A 1 102 ? -18.006 0.861 25.147 1.00 95.81 102 GLN A O 1
ATOM 809 N N . LEU A 1 103 ? -18.913 2.933 25.197 1.00 94.50 103 LEU A N 1
ATOM 810 C CA . LEU A 1 103 ? -18.476 3.346 23.862 1.00 94.50 103 LEU A CA 1
ATOM 811 C C . LEU A 1 103 ? -16.952 3.260 23.735 1.00 94.50 103 LEU A C 1
ATOM 813 O O . LEU A 1 103 ? -16.456 2.556 22.858 1.00 94.50 103 LEU A O 1
ATOM 817 N N . GLY A 1 104 ? -16.210 3.846 24.680 1.00 89.81 104 GLY A N 1
ATOM 818 C CA . GLY A 1 104 ? -14.746 3.791 24.670 1.00 89.81 104 GLY A CA 1
ATOM 819 C C . GLY A 1 104 ? -14.186 2.360 24.706 1.00 89.81 104 GLY A C 1
ATOM 820 O O . GLY A 1 104 ? -13.207 2.054 24.026 1.00 89.81 104 GLY A O 1
ATOM 821 N N . ARG A 1 105 ? -14.823 1.436 25.443 1.00 94.31 105 ARG A N 1
ATOM 822 C CA . ARG A 1 105 ? -14.446 0.007 25.436 1.00 94.31 105 ARG A CA 1
ATOM 823 C C . ARG A 1 105 ? -14.745 -0.687 24.107 1.00 94.31 105 ARG A C 1
ATOM 825 O O . ARG A 1 105 ? -13.984 -1.567 23.704 1.00 94.31 105 ARG A O 1
ATOM 832 N N . ALA A 1 106 ? -15.862 -0.365 23.459 1.00 92.94 106 ALA A N 1
ATOM 833 C CA . ALA A 1 106 ? -16.210 -0.919 22.153 1.00 92.94 106 ALA A CA 1
ATOM 834 C C . ALA A 1 106 ? -15.247 -0.418 21.065 1.00 92.94 106 ALA A C 1
ATOM 836 O O . ALA A 1 106 ? -14.695 -1.226 20.320 1.00 92.94 106 ALA A O 1
ATOM 837 N N . GLU A 1 107 ? -14.937 0.880 21.055 1.00 90.19 107 GLU A N 1
ATOM 838 C CA . GLU A 1 107 ? -13.956 1.475 20.140 1.00 90.19 107 GLU A CA 1
ATOM 839 C C . GLU A 1 107 ? -12.553 0.888 20.344 1.00 90.19 107 GLU A C 1
ATOM 841 O O . GLU A 1 107 ? -11.878 0.548 19.372 1.00 90.19 107 GLU A O 1
ATOM 846 N N . TYR A 1 108 ? -12.130 0.670 21.594 1.00 87.81 108 TYR A N 1
ATOM 847 C CA . TYR A 1 108 ? -10.866 -0.013 21.883 1.00 87.81 108 TYR A CA 1
ATOM 848 C C . TYR A 1 108 ? -10.836 -1.447 21.329 1.00 87.81 108 TYR A C 1
ATOM 850 O O . TYR A 1 108 ? -9.866 -1.835 20.674 1.00 87.81 108 TYR A O 1
ATOM 858 N N . ARG A 1 109 ? -11.906 -2.232 21.537 1.00 93.62 109 ARG A N 1
ATOM 859 C CA . ARG A 1 109 ? -12.027 -3.582 20.954 1.00 93.62 109 ARG A CA 1
ATOM 860 C C . ARG A 1 109 ? -11.958 -3.546 19.429 1.00 93.62 109 ARG A C 1
ATOM 862 O O . ARG A 1 109 ? -11.359 -4.444 18.846 1.00 93.62 109 ARG A O 1
ATOM 869 N N . LEU A 1 110 ? -12.519 -2.518 18.788 1.00 89.62 110 LEU A N 1
ATOM 870 C CA . LEU A 1 110 ? -12.480 -2.377 17.332 1.00 89.62 110 LEU A CA 1
ATOM 871 C C . LEU A 1 110 ? -11.053 -2.151 16.845 1.00 89.62 110 LEU A C 1
ATOM 873 O O . LEU A 1 110 ? -10.638 -2.784 15.879 1.00 89.62 110 LEU A O 1
ATOM 877 N N . GLN A 1 111 ? -10.289 -1.297 17.526 1.00 79.25 111 GLN A N 1
ATOM 878 C CA . GLN A 1 111 ? -8.882 -1.075 17.189 1.00 79.25 111 GLN A CA 1
ATOM 879 C C . GLN A 1 111 ? -8.044 -2.345 17.377 1.00 79.25 111 GLN A C 1
ATOM 881 O O . GLN A 1 111 ? -7.256 -2.690 16.500 1.00 79.25 111 GLN A O 1
ATOM 886 N N . ALA A 1 112 ? -8.261 -3.087 18.467 1.00 79.56 112 ALA A N 1
ATOM 887 C CA . ALA A 1 112 ? -7.588 -4.366 18.691 1.00 79.56 112 ALA A CA 1
ATOM 888 C C . ALA A 1 112 ? -7.946 -5.408 17.614 1.00 79.56 112 ALA A C 1
ATOM 890 O O . ALA A 1 112 ? -7.062 -6.090 17.099 1.00 79.56 112 ALA A O 1
ATOM 891 N N . LEU A 1 113 ? -9.224 -5.498 17.224 1.00 88.44 113 LEU A N 1
ATOM 892 C CA . LEU A 1 113 ? -9.677 -6.406 16.169 1.00 88.44 113 LEU A CA 1
ATOM 893 C C . LEU A 1 113 ? -9.083 -6.034 14.804 1.00 88.44 113 LEU A C 1
ATOM 895 O O . LEU A 1 113 ? -8.679 -6.927 14.067 1.00 88.44 113 LEU A O 1
ATOM 899 N N . LYS A 1 114 ? -8.987 -4.736 14.482 1.00 81.62 114 LYS A N 1
ATOM 900 C CA . LYS A 1 114 ? -8.320 -4.241 13.265 1.00 81.62 114 LYS A CA 1
ATOM 901 C C . LYS A 1 114 ? -6.836 -4.594 13.239 1.00 81.62 114 LYS A C 1
ATOM 903 O O . LYS A 1 114 ? -6.350 -5.029 12.202 1.00 81.62 114 LYS A O 1
ATOM 908 N N . ALA A 1 115 ? -6.136 -4.434 14.362 1.00 74.50 115 ALA A N 1
ATOM 909 C CA . ALA A 1 115 ? -4.724 -4.793 14.463 1.00 74.50 115 ALA A CA 1
ATOM 910 C C . ALA A 1 115 ? -4.511 -6.296 14.235 1.00 74.50 115 ALA A C 1
ATOM 912 O O . ALA A 1 115 ? -3.705 -6.669 13.390 1.00 74.50 115 ALA A O 1
ATOM 913 N N . TYR A 1 116 ? -5.299 -7.140 14.910 1.00 86.56 116 TYR A N 1
ATOM 914 C CA . TYR A 1 116 ? -5.223 -8.593 14.741 1.00 86.56 116 TYR A CA 1
ATOM 915 C C . TYR A 1 116 ? -5.602 -9.034 13.321 1.00 86.56 116 TYR A C 1
ATOM 917 O O . TYR A 1 116 ? -4.955 -9.893 12.739 1.00 86.56 116 TYR A O 1
ATOM 925 N N . TYR A 1 117 ? -6.626 -8.418 12.728 1.00 86.38 117 TYR A N 1
ATOM 926 C CA . TYR A 1 117 ? -6.991 -8.663 11.336 1.00 86.38 117 TYR A CA 1
ATOM 927 C C . TYR A 1 117 ? -5.843 -8.327 10.377 1.00 86.38 117 TYR A C 1
ATOM 929 O O . TYR A 1 117 ? -5.506 -9.145 9.529 1.00 86.38 117 TYR A O 1
ATOM 937 N N . SER A 1 118 ? -5.217 -7.158 10.546 1.00 78.19 118 SER A N 1
ATOM 938 C CA . SER A 1 118 ? -4.068 -6.738 9.740 1.00 78.19 118 SER A CA 1
ATOM 939 C C . SER A 1 118 ? -2.906 -7.727 9.852 1.00 78.19 118 SER A C 1
ATOM 941 O O . SER A 1 118 ? -2.383 -8.167 8.836 1.00 78.19 118 SER A O 1
ATOM 943 N N . GLU A 1 119 ? -2.567 -8.161 11.070 1.00 82.19 119 GLU A N 1
ATOM 944 C CA . GLU A 1 119 ? -1.533 -9.175 11.316 1.00 82.19 119 GLU A CA 1
ATOM 945 C C . GLU A 1 119 ? -1.819 -10.481 10.557 1.00 82.19 119 GLU A C 1
ATOM 947 O O . GLU A 1 119 ? -0.956 -10.979 9.842 1.00 82.19 119 GLU A O 1
ATOM 952 N N . GLN A 1 120 ? -3.057 -10.985 10.604 1.00 87.44 120 GLN A N 1
ATOM 953 C CA . GLN A 1 120 ? -3.436 -12.190 9.854 1.00 87.44 120 GLN A CA 1
ATOM 954 C C . GLN A 1 120 ? -3.310 -12.007 8.332 1.00 87.44 120 GLN A C 1
ATOM 956 O O . GLN A 1 120 ? -2.913 -12.939 7.629 1.00 87.44 120 GLN A O 1
ATOM 961 N N . LEU A 1 121 ? -3.641 -10.824 7.806 1.00 85.75 121 LEU A N 1
ATOM 962 C CA . LEU A 1 121 ? -3.463 -10.521 6.384 1.00 85.75 121 LEU A CA 1
ATOM 963 C C . LEU A 1 121 ? -1.978 -10.475 6.003 1.00 85.75 121 LEU A C 1
ATOM 965 O O . LEU A 1 121 ? -1.609 -11.027 4.968 1.00 85.75 121 LEU A O 1
ATOM 969 N N . MET A 1 122 ? -1.132 -9.878 6.844 1.00 82.25 122 MET A N 1
ATOM 970 C CA . MET A 1 122 ? 0.319 -9.839 6.637 1.00 82.25 122 MET A CA 1
ATOM 971 C C . MET A 1 122 ? 0.926 -11.241 6.639 1.00 82.25 122 MET A C 1
ATOM 973 O O . MET A 1 122 ? 1.645 -11.600 5.706 1.00 82.25 122 MET A O 1
ATOM 977 N N . ASP A 1 123 ? 0.549 -12.073 7.610 1.00 84.12 123 ASP A N 1
ATOM 978 C CA . ASP A 1 123 ? 0.957 -13.478 7.660 1.00 84.12 123 ASP A CA 1
ATOM 979 C C . ASP A 1 123 ? 0.529 -14.227 6.391 1.00 84.12 123 ASP A C 1
ATOM 981 O O . ASP A 1 123 ? 1.258 -15.070 5.866 1.00 84.12 123 ASP A O 1
ATOM 985 N N . ALA A 1 124 ? -0.663 -13.939 5.864 1.00 86.44 124 ALA A N 1
ATOM 986 C CA . ALA A 1 124 ? -1.136 -14.558 4.633 1.00 86.44 124 ALA A CA 1
ATOM 987 C C . ALA A 1 124 ? -0.332 -14.139 3.402 1.00 86.44 124 ALA A C 1
ATOM 989 O O . ALA A 1 124 ? -0.044 -15.003 2.573 1.00 86.44 124 ALA A O 1
ATOM 990 N N . LEU A 1 125 ? 0.049 -12.863 3.302 1.00 84.00 125 LEU A N 1
ATOM 991 C CA . LEU A 1 125 ? 0.895 -12.364 2.219 1.00 84.00 125 LEU A CA 1
ATOM 992 C C . LEU A 1 125 ? 2.295 -13.004 2.257 1.00 84.00 125 LEU A C 1
ATOM 994 O O . LEU A 1 125 ? 2.810 -13.390 1.204 1.00 84.00 125 LEU A O 1
ATOM 998 N N . ALA A 1 126 ? 2.858 -13.186 3.458 1.00 80.25 126 ALA A N 1
ATOM 999 C CA . ALA A 1 126 ? 4.203 -13.727 3.671 1.00 80.25 126 ALA A CA 1
ATOM 1000 C C . ALA A 1 126 ? 4.308 -15.268 3.581 1.00 80.25 126 ALA A C 1
ATOM 1002 O O . ALA A 1 126 ? 5.371 -15.806 3.280 1.00 80.25 126 ALA A O 1
ATOM 1003 N N . ALA A 1 127 ? 3.235 -16.014 3.865 1.00 69.94 127 ALA A N 1
ATOM 1004 C CA . ALA A 1 127 ? 3.335 -17.451 4.154 1.00 69.94 127 ALA A CA 1
ATOM 1005 C C . ALA A 1 127 ? 3.413 -18.413 2.950 1.00 69.94 127 ALA A C 1
ATOM 1007 O O . ALA A 1 127 ? 3.647 -19.599 3.180 1.00 69.94 127 ALA A O 1
ATOM 1008 N N . GLU A 1 128 ? 3.189 -17.991 1.702 1.00 64.81 128 GLU A N 1
ATOM 1009 C CA . GLU A 1 128 ? 3.082 -18.964 0.593 1.00 64.81 128 GLU A CA 1
ATOM 1010 C C . GLU A 1 128 ? 4.412 -19.489 0.041 1.00 64.81 128 GLU A C 1
ATOM 1012 O O . GLU A 1 128 ? 4.409 -20.587 -0.509 1.00 64.81 128 GLU A O 1
ATOM 1017 N N . ASP A 1 129 ? 5.533 -18.806 0.290 1.00 56.62 129 ASP A N 1
ATOM 1018 C CA . ASP A 1 129 ? 6.883 -19.276 -0.081 1.00 56.62 129 ASP A CA 1
ATOM 1019 C C . ASP A 1 129 ? 7.850 -19.318 1.122 1.00 56.62 129 ASP A C 1
ATOM 1021 O O . ASP A 1 129 ? 9.063 -19.462 0.975 1.00 56.62 129 ASP A O 1
ATOM 1025 N N . GLY A 1 130 ? 7.279 -19.268 2.333 1.00 45.06 130 GLY A N 1
ATOM 1026 C CA . GLY A 1 130 ? 7.982 -19.314 3.612 1.00 45.06 130 GLY A CA 1
ATOM 1027 C C . GLY A 1 130 ? 8.387 -17.924 4.124 1.00 45.06 130 GLY A C 1
ATOM 1028 O O . GLY A 1 130 ? 9.036 -17.168 3.404 1.00 45.06 130 GLY A O 1
ATOM 1029 N N . PRO A 1 131 ? 8.070 -17.572 5.384 1.00 39.88 131 PRO A N 1
ATOM 1030 C CA . PRO A 1 131 ? 8.610 -16.366 5.980 1.00 39.88 131 PRO A CA 1
ATOM 1031 C C . PRO A 1 131 ? 10.112 -16.527 6.183 1.00 39.88 131 PRO A C 1
ATOM 1033 O O . PRO A 1 131 ? 10.594 -17.458 6.833 1.00 39.88 131 PRO A O 1
ATOM 1036 N N . VAL A 1 132 ? 10.851 -15.534 5.716 1.00 44.41 132 VAL A N 1
ATOM 1037 C CA . VAL A 1 132 ? 12.237 -15.301 6.101 1.00 44.41 132 VAL A CA 1
ATOM 1038 C C . VAL A 1 132 ? 12.267 -14.495 7.397 1.00 44.41 132 VAL A C 1
ATOM 1040 O O . VAL A 1 132 ? 12.973 -13.508 7.556 1.00 44.41 132 VAL A O 1
ATOM 1043 N N . LEU A 1 133 ? 11.545 -14.977 8.408 1.00 35.91 133 LEU A N 1
ATOM 1044 C CA . LEU A 1 133 ? 11.704 -14.508 9.787 1.00 35.91 133 LEU A CA 1
ATOM 1045 C C . LEU A 1 133 ? 12.952 -15.140 10.423 1.00 35.91 133 LEU A C 1
ATOM 1047 O O . LEU A 1 133 ? 12.917 -15.695 11.519 1.00 35.91 133 LEU A O 1
ATOM 1051 N N . GLY A 1 134 ? 14.072 -15.080 9.698 1.00 37.25 134 GLY A N 1
ATOM 1052 C CA . GLY A 1 134 ? 15.329 -15.691 10.101 1.00 37.25 134 GLY A CA 1
ATOM 1053 C C . GLY A 1 134 ? 16.553 -15.370 9.244 1.00 37.25 134 GLY A C 1
ATOM 1054 O O . GLY A 1 134 ? 17.601 -15.938 9.543 1.00 37.25 134 GLY A O 1
ATOM 1055 N N . HIS A 1 135 ? 16.497 -14.504 8.215 1.00 39.50 135 HIS A N 1
ATOM 1056 C CA . HIS A 1 135 ? 17.741 -14.174 7.502 1.00 39.50 135 HIS A CA 1
ATOM 1057 C C . HIS A 1 135 ? 18.619 -13.262 8.365 1.00 39.50 135 HIS A C 1
ATOM 1059 O O . HIS A 1 135 ? 18.227 -12.131 8.660 1.00 39.50 135 HIS A O 1
ATOM 1065 N N . PRO A 1 136 ? 19.840 -13.691 8.718 1.00 42.91 136 PRO A N 1
ATOM 1066 C CA . PRO A 1 136 ? 20.750 -12.917 9.556 1.00 42.91 136 PRO A CA 1
ATOM 1067 C C . PRO A 1 136 ? 21.287 -11.642 8.877 1.00 42.91 136 PRO A C 1
ATOM 1069 O O . PRO A 1 136 ? 22.019 -10.894 9.517 1.00 42.91 136 PRO A O 1
ATOM 1072 N N . PHE A 1 137 ? 20.940 -11.370 7.609 1.00 42.69 137 PHE A N 1
ATOM 1073 C CA . PHE A 1 137 ? 21.309 -10.107 6.951 1.00 42.69 137 PHE A CA 1
ATOM 1074 C C . PHE A 1 137 ? 20.431 -8.921 7.347 1.00 42.69 137 PHE A C 1
ATOM 1076 O O . PHE A 1 137 ? 20.914 -7.794 7.276 1.00 42.69 137 PHE A O 1
ATOM 1083 N N . PHE A 1 138 ? 19.204 -9.147 7.829 1.00 40.62 138 PHE A N 1
ATOM 1084 C CA . PHE A 1 138 ? 18.390 -8.085 8.428 1.00 40.62 138 PHE A CA 1
ATOM 1085 C C . PHE A 1 138 ? 18.759 -7.901 9.900 1.00 40.62 138 PHE A C 1
ATOM 1087 O O . PHE A 1 138 ? 17.940 -7.942 10.817 1.00 40.62 138 PHE A O 1
ATOM 1094 N N . ASP A 1 139 ? 20.047 -7.688 10.140 1.00 43.88 139 ASP A N 1
ATOM 1095 C CA . ASP A 1 139 ? 20.450 -7.035 11.362 1.00 43.88 139 ASP A CA 1
ATOM 1096 C C . ASP A 1 139 ? 19.979 -5.582 11.255 1.00 43.88 139 ASP A C 1
ATOM 1098 O O . ASP A 1 139 ? 20.407 -4.861 10.354 1.00 43.88 139 ASP A O 1
ATOM 1102 N N . LYS A 1 140 ? 19.141 -5.112 12.187 1.00 46.66 140 LYS A N 1
ATOM 1103 C CA . LYS A 1 140 ? 18.824 -3.677 12.321 1.00 46.66 140 LYS A CA 1
ATOM 1104 C C . LYS A 1 140 ? 20.102 -2.810 12.394 1.00 46.66 140 LYS A C 1
ATOM 1106 O O . LYS A 1 140 ? 20.021 -1.601 12.209 1.00 46.66 140 LYS A O 1
ATOM 1111 N N . ARG A 1 141 ? 21.276 -3.421 12.633 1.00 38.44 141 ARG A N 1
ATOM 1112 C CA . ARG A 1 141 ? 22.623 -2.824 12.597 1.00 38.44 141 ARG A CA 1
ATOM 1113 C C . ARG A 1 141 ? 23.239 -2.652 11.191 1.00 38.44 141 ARG A C 1
ATOM 1115 O O . ARG A 1 141 ? 24.140 -1.834 11.067 1.00 38.44 141 ARG A O 1
ATOM 1122 N N . ASN A 1 142 ? 22.770 -3.365 10.159 1.00 39.38 142 ASN A N 1
ATOM 1123 C CA . ASN A 1 142 ? 23.225 -3.258 8.757 1.00 39.38 142 ASN A CA 1
ATOM 1124 C C . ASN A 1 142 ? 22.317 -2.383 7.873 1.00 39.38 142 ASN A C 1
ATOM 1126 O O . ASN A 1 142 ? 22.547 -2.283 6.669 1.00 39.38 142 ASN A O 1
ATOM 1130 N N . LEU A 1 143 ? 21.377 -1.646 8.479 1.00 46.81 143 LEU A N 1
ATOM 1131 C CA . LEU A 1 143 ? 20.984 -0.305 8.024 1.00 46.81 143 LEU A CA 1
ATOM 1132 C C . LEU A 1 143 ? 22.223 0.615 8.084 1.00 46.81 143 LEU A C 1
ATOM 1134 O O . LEU A 1 143 ? 22.225 1.597 8.824 1.00 46.81 143 LEU A O 1
ATOM 1138 N N . GLY A 1 144 ? 23.314 0.232 7.413 1.00 39.19 144 GLY A N 1
ATOM 1139 C CA . GLY A 1 144 ? 24.648 0.787 7.585 1.00 39.19 144 GLY A CA 1
ATOM 1140 C C . GLY A 1 144 ? 24.572 2.278 7.386 1.00 39.19 144 GLY A C 1
ATOM 1141 O O . GLY A 1 144 ? 24.282 2.702 6.280 1.00 39.19 144 GLY A O 1
ATOM 1142 N N . GLU A 1 145 ? 24.712 3.041 8.470 1.00 43.53 145 GLU A N 1
ATOM 1143 C CA . GLU A 1 145 ? 24.610 4.501 8.427 1.00 43.53 145 GLU A CA 1
ATOM 1144 C C . GLU A 1 145 ? 23.448 4.997 7.546 1.00 43.53 145 GLU A C 1
ATOM 1146 O O . GLU A 1 145 ? 23.552 6.031 6.889 1.00 43.53 145 GLU A O 1
ATOM 1151 N N . THR A 1 146 ? 22.316 4.277 7.515 1.00 48.00 146 THR A N 1
ATOM 1152 C CA . THR A 1 146 ? 21.069 4.896 7.066 1.00 48.00 146 THR A CA 1
ATOM 1153 C C . THR A 1 146 ? 20.770 5.875 8.180 1.00 48.00 146 THR A C 1
ATOM 1155 O O . THR A 1 146 ? 20.178 5.517 9.198 1.00 48.00 146 THR A O 1
ATOM 1158 N N . GLU A 1 147 ? 21.311 7.083 8.042 1.00 53.19 147 GLU A N 1
ATOM 1159 C CA . GLU A 1 147 ? 21.024 8.225 8.884 1.00 53.19 147 GLU A CA 1
ATOM 1160 C C . GLU A 1 147 ? 19.548 8.539 8.671 1.00 5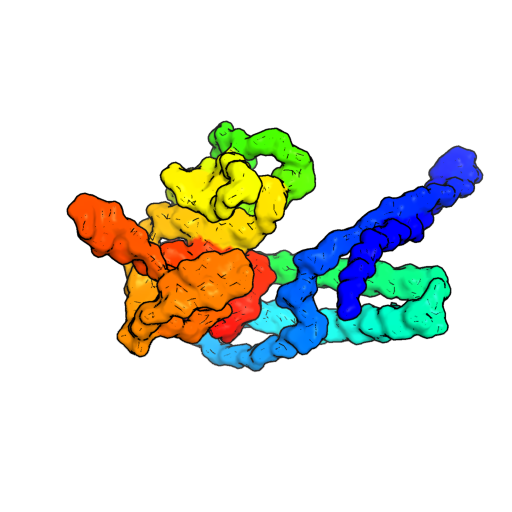3.19 147 GLU A C 1
ATOM 1162 O O . GLU A 1 147 ? 19.191 9.469 7.954 1.00 53.19 147 GLU A O 1
ATOM 1167 N N . ILE A 1 148 ? 18.663 7.730 9.268 1.00 57.12 148 ILE A N 1
ATOM 1168 C CA . ILE A 1 148 ? 17.311 8.177 9.535 1.00 57.12 148 ILE A CA 1
ATOM 1169 C C . ILE A 1 148 ? 17.540 9.446 10.350 1.00 57.12 148 ILE A C 1
ATOM 1171 O O . ILE A 1 148 ? 18.139 9.357 11.432 1.00 57.12 148 ILE A O 1
ATOM 1175 N N . PRO A 1 149 ? 17.151 10.621 9.829 1.00 59.53 149 PRO A N 1
ATOM 1176 C CA . PRO A 1 149 ? 17.386 11.868 10.527 1.00 59.53 149 PRO A CA 1
ATOM 1177 C C . PRO A 1 149 ? 16.828 11.760 11.949 1.00 59.53 149 PRO A C 1
ATOM 1179 O O . PRO A 1 149 ? 15.908 10.968 12.180 1.00 59.53 149 PRO A O 1
ATOM 1182 N N . PRO A 1 150 ? 17.357 12.522 12.919 1.00 66.56 150 PRO A N 1
ATOM 1183 C CA . PRO A 1 150 ? 16.882 12.491 14.296 1.00 66.56 150 PRO A CA 1
ATOM 1184 C C . PRO A 1 150 ? 15.456 13.054 14.381 1.00 66.56 150 PRO A C 1
ATOM 1186 O O . PRO A 1 150 ? 15.227 14.199 14.766 1.00 66.56 150 PRO A O 1
ATOM 1189 N N . PHE A 1 151 ? 14.485 12.238 13.992 1.00 69.88 151 PHE A N 1
ATOM 1190 C CA . PHE A 1 151 ? 13.071 12.519 14.085 1.00 69.88 151 PHE A CA 1
ATOM 1191 C C . PHE A 1 151 ? 12.577 12.190 15.501 1.00 69.88 151 PHE A C 1
ATOM 1193 O O . PHE A 1 151 ? 13.094 11.264 16.140 1.00 69.88 151 PHE A O 1
ATOM 1200 N N . PRO A 1 152 ? 11.552 12.900 15.998 1.00 75.69 152 PRO A N 1
ATOM 1201 C CA . PRO A 1 152 ? 10.710 12.444 17.097 1.00 75.69 152 PRO A CA 1
ATOM 1202 C C . PRO A 1 152 ? 10.361 10.944 17.012 1.00 75.69 152 PRO A C 1
ATOM 1204 O O . PRO A 1 152 ? 10.214 10.366 15.936 1.00 75.69 152 PRO A O 1
ATOM 1207 N N . GLU A 1 153 ? 10.252 10.274 18.159 1.00 76.81 153 GLU A N 1
ATOM 1208 C CA . GLU A 1 153 ? 10.132 8.809 18.218 1.00 76.81 153 GLU A CA 1
ATOM 1209 C C . GLU A 1 153 ? 8.890 8.268 17.490 1.00 76.81 153 GLU A C 1
ATOM 1211 O O . GLU A 1 153 ? 8.976 7.289 16.748 1.00 76.81 153 GLU A O 1
ATOM 1216 N N . ASP A 1 154 ? 7.742 8.926 17.651 1.00 72.62 154 ASP A N 1
ATOM 1217 C CA . ASP A 1 154 ? 6.493 8.572 16.973 1.00 72.62 154 ASP A CA 1
ATOM 1218 C C . ASP A 1 154 ? 6.607 8.687 15.446 1.00 72.62 154 ASP A C 1
ATOM 1220 O O . ASP A 1 154 ? 5.992 7.913 14.713 1.00 72.62 154 ASP A O 1
ATOM 1224 N N . GLN A 1 155 ? 7.436 9.618 14.982 1.00 68.94 155 GLN A N 1
ATOM 1225 C CA . GLN A 1 155 ? 7.690 9.901 13.578 1.00 68.94 155 GLN A CA 1
ATOM 1226 C C . GLN A 1 155 ? 8.603 8.851 12.947 1.00 68.94 155 GLN A C 1
ATOM 1228 O O . GLN A 1 155 ? 8.249 8.260 11.927 1.00 68.94 155 GLN A O 1
ATOM 1233 N N . ARG A 1 156 ? 9.717 8.521 13.613 1.00 77.81 156 ARG A N 1
ATOM 1234 C CA . ARG A 1 156 ? 10.593 7.408 13.214 1.00 77.81 156 ARG A CA 1
ATOM 1235 C C . ARG A 1 156 ? 9.806 6.101 13.091 1.00 77.81 156 ARG A C 1
ATOM 1237 O O . ARG A 1 156 ? 10.005 5.336 12.152 1.00 77.81 156 ARG A O 1
ATOM 1244 N N . ASN A 1 157 ? 8.874 5.870 14.015 1.00 82.62 157 ASN A N 1
ATOM 1245 C CA . ASN A 1 157 ? 8.039 4.673 14.021 1.00 82.62 157 ASN A CA 1
ATOM 1246 C C . ASN A 1 157 ? 7.087 4.591 12.816 1.00 82.62 157 ASN A C 1
ATOM 1248 O O . ASN A 1 157 ? 6.734 3.484 12.421 1.00 82.62 157 ASN A O 1
ATOM 1252 N N . ARG A 1 158 ? 6.661 5.712 12.211 1.00 82.31 158 ARG A N 1
ATOM 1253 C CA . ARG A 1 158 ? 5.830 5.681 10.992 1.00 82.31 158 ARG A CA 1
ATOM 1254 C C . ARG A 1 158 ? 6.636 5.243 9.776 1.00 82.31 158 ARG A C 1
ATOM 1256 O O . ARG A 1 158 ? 6.228 4.310 9.092 1.00 82.31 158 ARG A O 1
ATOM 1263 N N . THR A 1 159 ? 7.798 5.853 9.558 1.00 83.56 159 THR A N 1
ATOM 1264 C CA . THR A 1 159 ? 8.683 5.479 8.449 1.00 83.56 159 THR A CA 1
ATOM 1265 C C . THR A 1 159 ? 9.137 4.027 8.557 1.00 83.56 159 THR A C 1
ATOM 1267 O O . THR A 1 159 ? 9.057 3.284 7.581 1.00 83.56 159 THR A O 1
ATOM 1270 N N . LEU A 1 160 ? 9.526 3.591 9.761 1.00 85.50 160 LEU A N 1
ATOM 1271 C CA . LEU A 1 160 ? 9.924 2.204 10.001 1.00 85.50 160 LEU A CA 1
ATOM 1272 C C . LEU A 1 160 ? 8.801 1.213 9.692 1.00 85.50 160 LEU A C 1
ATOM 1274 O O . LEU A 1 160 ? 9.088 0.176 9.120 1.00 85.50 160 LEU A O 1
ATOM 1278 N N . LYS A 1 161 ? 7.535 1.532 9.983 1.00 88.38 161 LYS A N 1
ATOM 1279 C CA . LYS A 1 161 ? 6.410 0.638 9.661 1.00 88.38 161 LYS A CA 1
ATOM 1280 C C . LYS A 1 161 ? 6.231 0.404 8.163 1.00 88.38 161 LYS A C 1
ATOM 1282 O O . LYS A 1 161 ? 5.950 -0.721 7.771 1.00 88.38 161 LYS A O 1
ATOM 1287 N N . GLY A 1 162 ? 6.346 1.451 7.342 1.00 89.19 162 GLY A N 1
ATOM 1288 C CA . GLY A 1 162 ? 6.259 1.305 5.883 1.00 89.19 162 GLY A CA 1
ATOM 1289 C C . GLY A 1 162 ? 7.423 0.477 5.337 1.00 89.19 162 GLY A C 1
ATOM 1290 O O . GLY A 1 162 ? 7.235 -0.389 4.490 1.00 89.19 162 GLY A O 1
ATOM 1291 N N . PHE A 1 163 ? 8.615 0.692 5.893 1.00 88.69 163 PHE A N 1
ATOM 1292 C CA . PHE A 1 163 ? 9.812 -0.061 5.541 1.00 88.69 163 PHE A CA 1
ATOM 1293 C C . PHE A 1 163 ? 9.750 -1.537 5.963 1.00 88.69 163 PHE A C 1
ATOM 1295 O O . PHE A 1 163 ? 9.977 -2.411 5.132 1.00 88.69 163 PHE A O 1
ATOM 1302 N N . GLU A 1 164 ? 9.425 -1.819 7.229 1.00 87.81 164 GLU A N 1
ATOM 1303 C CA . GLU A 1 164 ? 9.271 -3.178 7.770 1.00 87.81 164 GLU A CA 1
ATOM 1304 C C . GLU A 1 164 ? 8.225 -3.954 6.955 1.00 87.81 164 GLU A C 1
ATOM 1306 O O . GLU A 1 164 ? 8.515 -5.057 6.508 1.00 87.81 164 GLU A O 1
ATOM 1311 N N . PHE A 1 165 ? 7.086 -3.330 6.629 1.00 89.81 165 PHE A N 1
ATOM 1312 C CA . PHE A 1 165 ? 6.072 -3.927 5.757 1.00 89.81 165 PHE A CA 1
ATOM 1313 C C . PHE A 1 165 ? 6.630 -4.383 4.403 1.00 89.81 165 PHE A C 1
ATOM 1315 O O . PHE A 1 165 ? 6.382 -5.512 3.991 1.00 89.81 165 PHE A O 1
ATOM 1322 N N . VAL A 1 166 ? 7.375 -3.524 3.694 1.00 90.69 166 VAL A N 1
ATOM 1323 C CA . VAL A 1 166 ? 7.924 -3.891 2.379 1.00 90.69 166 VAL A CA 1
ATOM 1324 C C . VAL A 1 166 ? 8.950 -5.013 2.522 1.00 90.69 166 VAL A C 1
ATOM 1326 O O . VAL A 1 166 ? 8.912 -5.972 1.756 1.00 90.69 166 VAL A O 1
ATOM 1329 N N . CYS A 1 167 ? 9.828 -4.937 3.520 1.00 86.94 167 CYS A N 1
ATOM 1330 C CA . CYS A 1 167 ? 10.827 -5.973 3.773 1.00 86.94 167 CYS A CA 1
ATOM 1331 C C . CYS A 1 167 ? 10.199 -7.336 4.098 1.00 86.94 167 CYS A C 1
ATOM 1333 O O . CYS A 1 167 ? 10.711 -8.351 3.637 1.00 86.94 167 CYS A O 1
ATOM 1335 N N . ASP A 1 168 ? 9.080 -7.361 4.824 1.00 85.38 168 ASP A N 1
ATOM 1336 C CA . ASP A 1 168 ? 8.361 -8.597 5.155 1.00 85.38 168 ASP A CA 1
ATOM 1337 C C . ASP A 1 168 ? 7.662 -9.230 3.935 1.00 85.38 168 ASP A C 1
ATOM 1339 O O . ASP A 1 168 ? 7.378 -10.429 3.934 1.00 85.38 168 ASP A O 1
ATOM 1343 N N . LEU A 1 169 ? 7.385 -8.445 2.886 1.00 85.81 169 LEU A N 1
ATOM 1344 C CA . LEU A 1 169 ? 6.733 -8.917 1.659 1.00 85.81 169 LEU A CA 1
ATOM 1345 C C . LEU A 1 169 ? 7.699 -9.401 0.576 1.00 85.81 169 LEU A C 1
ATOM 1347 O O . LEU A 1 169 ? 7.321 -10.213 -0.272 1.00 85.81 169 LEU A O 1
ATOM 1351 N N . VAL A 1 170 ? 8.909 -8.851 0.539 1.00 86.38 170 VAL A N 1
ATOM 1352 C CA . VAL A 1 170 ? 9.862 -9.081 -0.548 1.00 86.38 170 VAL A CA 1
ATOM 1353 C C . VAL A 1 170 ? 10.637 -10.377 -0.298 1.00 86.38 170 VAL A C 1
ATOM 1355 O O . VAL A 1 170 ? 11.153 -10.619 0.791 1.00 86.38 170 VAL A O 1
ATOM 1358 N N . SER A 1 171 ? 10.757 -11.220 -1.326 1.00 81.88 171 SER A N 1
ATOM 1359 C CA . SER A 1 171 ? 11.551 -12.452 -1.236 1.00 81.88 171 SER A CA 1
ATOM 1360 C C . SER A 1 171 ? 13.025 -12.163 -0.899 1.00 81.88 171 SER A C 1
ATOM 1362 O O . SER A 1 171 ? 13.564 -11.135 -1.318 1.00 81.88 171 SER A O 1
ATOM 1364 N N . PRO A 1 172 ? 13.747 -13.087 -0.235 1.00 79.19 172 PRO A N 1
ATOM 1365 C CA . PRO A 1 172 ? 15.167 -12.900 0.089 1.00 79.19 172 PRO A CA 1
ATOM 1366 C C . PRO A 1 172 ? 16.022 -12.562 -1.126 1.00 79.19 172 PRO A C 1
ATOM 1368 O O . PRO A 1 172 ? 16.874 -11.687 -1.054 1.00 79.19 172 PRO A O 1
ATOM 1371 N N . LYS A 1 173 ? 15.737 -13.214 -2.258 1.00 74.44 173 LYS A N 1
ATOM 1372 C CA . LYS A 1 173 ? 16.423 -12.981 -3.529 1.00 74.44 173 LYS A CA 1
ATOM 1373 C C . LYS A 1 173 ? 16.267 -11.536 -4.006 1.00 74.44 173 LYS A C 1
ATOM 1375 O O . LYS A 1 173 ? 17.213 -10.958 -4.521 1.00 74.44 173 LYS A O 1
ATOM 1380 N N . ALA A 1 174 ? 15.088 -10.940 -3.842 1.00 73.38 174 ALA A N 1
ATOM 1381 C CA . ALA A 1 174 ? 14.880 -9.533 -4.174 1.00 73.38 174 ALA A CA 1
ATOM 1382 C C . ALA A 1 174 ? 15.514 -8.595 -3.125 1.00 73.38 174 ALA A C 1
ATOM 1384 O O . ALA A 1 174 ? 16.013 -7.530 -3.487 1.00 73.38 174 ALA A O 1
ATOM 1385 N N . LEU A 1 175 ? 15.590 -9.01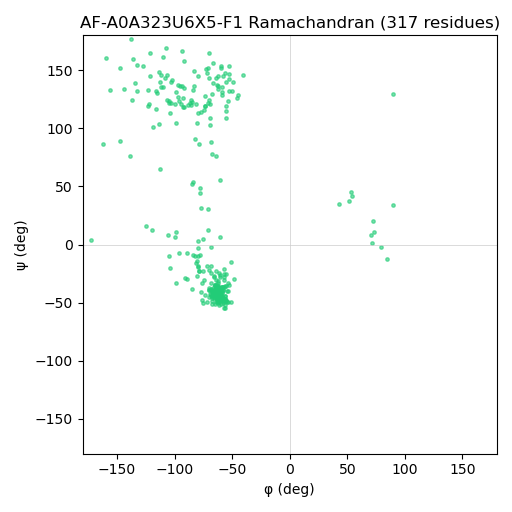5 -1.855 1.00 79.00 175 LEU A N 1
ATOM 1386 C CA . LEU A 1 175 ? 16.299 -8.282 -0.800 1.00 79.00 175 LEU A CA 1
ATOM 1387 C C . LEU A 1 175 ? 17.827 -8.266 -0.976 1.00 79.00 175 LEU A C 1
ATOM 1389 O O . LEU A 1 175 ? 18.462 -7.324 -0.511 1.00 79.00 175 LEU A O 1
ATOM 1393 N N . GLU A 1 176 ? 18.429 -9.234 -1.678 1.00 77.12 176 GLU A N 1
ATOM 1394 C CA . GLU A 1 176 ? 19.876 -9.238 -1.980 1.00 77.12 176 GLU A CA 1
ATOM 1395 C C . GLU A 1 176 ? 20.334 -7.979 -2.733 1.00 77.12 176 GLU A C 1
ATOM 1397 O O . GLU A 1 176 ? 21.478 -7.547 -2.588 1.00 77.12 176 GLU A O 1
ATOM 1402 N N . TYR A 1 177 ? 19.436 -7.366 -3.506 1.00 71.44 177 TYR A N 1
ATOM 1403 C CA . TYR A 1 177 ? 19.698 -6.137 -4.256 1.00 71.44 177 TYR A CA 1
ATOM 1404 C C . TYR A 1 177 ? 19.231 -4.880 -3.517 1.00 71.44 177 TYR A C 1
ATOM 1406 O O . TYR A 1 177 ? 19.489 -3.766 -3.972 1.00 71.44 177 TYR A O 1
ATOM 1414 N N . PHE A 1 178 ? 18.536 -5.039 -2.389 1.00 78.75 178 PHE A N 1
ATOM 1415 C CA . PHE A 1 178 ? 17.817 -3.966 -1.722 1.00 78.75 178 PHE A CA 1
ATOM 1416 C C . PHE A 1 178 ? 18.743 -3.125 -0.843 1.00 78.75 178 PHE A C 1
ATOM 1418 O O . PHE A 1 178 ? 18.945 -3.388 0.341 1.00 78.75 178 PHE A O 1
ATOM 1425 N N . SER A 1 179 ? 19.296 -2.072 -1.441 1.00 80.88 179 SER A N 1
ATOM 1426 C CA . SER A 1 179 ? 19.951 -0.984 -0.722 1.00 80.88 179 SER A CA 1
ATOM 1427 C C . SER A 1 179 ? 19.167 0.299 -0.961 1.00 80.88 179 SER A C 1
ATOM 1429 O O . SER A 1 179 ? 19.052 0.756 -2.097 1.00 80.88 179 SER A O 1
ATOM 1431 N N . VAL A 1 180 ? 18.606 0.867 0.109 1.00 85.31 180 VAL A N 1
ATOM 1432 C CA . VAL A 1 180 ? 17.844 2.113 0.038 1.00 85.31 180 VAL A CA 1
ATOM 1433 C C . VAL A 1 180 ? 18.281 3.083 1.121 1.00 85.31 180 VAL A C 1
ATOM 1435 O O . VAL A 1 180 ? 18.395 2.734 2.294 1.00 85.31 180 VAL A O 1
ATOM 1438 N N . SER A 1 181 ? 18.512 4.330 0.719 1.00 86.19 181 SER A N 1
ATOM 1439 C CA . SER A 1 181 ? 18.720 5.435 1.655 1.00 86.19 181 SER A CA 1
ATOM 1440 C C . SER A 1 181 ? 17.400 6.146 1.934 1.00 86.19 181 SER A C 1
ATOM 1442 O O . SER A 1 181 ? 16.661 6.460 1.005 1.00 86.19 181 SER A O 1
ATOM 1444 N N . ILE A 1 182 ? 17.125 6.465 3.196 1.00 85.12 182 ILE A N 1
ATOM 1445 C CA . ILE A 1 182 ? 15.996 7.322 3.575 1.00 85.12 182 ILE A CA 1
ATOM 1446 C C . ILE A 1 182 ? 16.545 8.721 3.816 1.00 85.12 182 ILE A C 1
ATOM 1448 O O . ILE A 1 182 ? 17.414 8.908 4.665 1.00 85.12 182 ILE A O 1
ATOM 1452 N N . ARG A 1 183 ? 16.054 9.703 3.062 1.00 87.25 183 ARG A N 1
ATOM 1453 C CA . ARG A 1 183 ? 16.496 11.096 3.146 1.00 87.25 183 ARG A CA 1
ATOM 1454 C C . ARG A 1 183 ? 15.317 12.006 3.493 1.00 87.25 183 ARG A C 1
ATOM 1456 O O . ARG A 1 183 ? 14.203 11.752 3.038 1.00 87.25 183 ARG A O 1
ATOM 1463 N N . PRO A 1 184 ? 15.536 13.070 4.282 1.00 86.94 184 PRO A N 1
ATOM 1464 C CA . PRO A 1 184 ? 14.508 14.071 4.501 1.00 86.94 184 PRO A CA 1
ATOM 1465 C C . PRO A 1 184 ? 14.289 14.882 3.218 1.00 86.94 184 PRO A C 1
ATOM 1467 O O . PRO A 1 184 ? 15.250 15.209 2.517 1.00 86.94 184 PRO A O 1
ATOM 1470 N N . ARG A 1 185 ? 13.038 15.249 2.941 1.00 90.12 185 ARG A N 1
ATOM 1471 C CA . ARG A 1 185 ? 12.677 16.283 1.953 1.00 90.12 185 ARG A CA 1
ATOM 1472 C C . ARG A 1 185 ? 12.188 17.556 2.638 1.00 90.12 185 ARG A C 1
ATOM 1474 O O . ARG A 1 185 ? 11.921 17.555 3.841 1.00 90.12 185 ARG A O 1
ATOM 1481 N N . THR A 1 186 ? 12.041 18.634 1.874 1.00 86.38 186 THR A N 1
ATOM 1482 C CA . THR A 1 186 ? 11.317 19.817 2.361 1.00 86.38 186 THR A CA 1
ATOM 1483 C C . THR A 1 186 ? 9.807 19.527 2.426 1.00 86.38 186 THR A C 1
ATOM 1485 O O . THR A 1 186 ? 9.305 18.742 1.613 1.00 86.38 186 THR A O 1
ATOM 1488 N N . PRO A 1 187 ? 9.049 20.114 3.375 1.00 80.44 187 PRO A N 1
ATOM 1489 C CA . PRO A 1 187 ? 7.599 19.914 3.456 1.00 80.44 187 PRO A CA 1
ATOM 1490 C C . PRO A 1 187 ? 6.837 20.303 2.180 1.00 80.44 187 PRO A C 1
ATOM 1492 O O . PRO A 1 187 ? 5.756 19.771 1.939 1.00 80.44 187 PRO A O 1
ATOM 1495 N N . GLU A 1 188 ? 7.392 21.211 1.373 1.00 85.38 188 GLU A N 1
ATOM 1496 C CA . GLU A 1 188 ? 6.813 21.697 0.118 1.00 85.38 188 GLU A CA 1
ATOM 1497 C C . GLU A 1 188 ? 6.999 20.731 -1.063 1.00 85.38 188 GLU A C 1
ATOM 1499 O O . GLU A 1 188 ? 6.241 20.790 -2.033 1.00 85.38 188 GLU A O 1
ATOM 1504 N N . GLU A 1 189 ? 7.999 19.852 -1.006 1.00 86.62 189 GLU A N 1
ATOM 1505 C CA . GLU A 1 189 ? 8.237 18.833 -2.028 1.00 86.62 189 GLU A CA 1
ATOM 1506 C C . GLU A 1 189 ? 7.289 17.651 -1.840 1.00 86.62 189 GLU A C 1
ATOM 1508 O O . GLU A 1 189 ? 6.987 17.264 -0.719 1.00 86.62 189 GLU A O 1
ATOM 1513 N N . SER A 1 190 ? 6.836 17.015 -2.918 1.00 87.94 190 SER A N 1
ATOM 1514 C CA . SER A 1 190 ? 6.159 15.722 -2.782 1.00 87.94 190 SER A CA 1
ATOM 1515 C C . SER A 1 190 ? 7.166 14.624 -2.399 1.00 87.94 190 SER A C 1
ATOM 1517 O O . SER A 1 190 ? 8.348 14.728 -2.762 1.00 87.94 190 SER A O 1
ATOM 1519 N N . PRO A 1 191 ? 6.718 13.569 -1.692 1.00 90.00 191 PRO A N 1
ATOM 1520 C CA . PRO A 1 191 ? 7.475 12.327 -1.573 1.00 90.00 191 PRO A CA 1
ATOM 1521 C C . PRO A 1 191 ? 7.932 11.850 -2.952 1.00 90.00 191 PRO A C 1
ATOM 1523 O O . PRO A 1 191 ? 7.220 12.048 -3.941 1.00 90.00 191 PRO A O 1
ATOM 1526 N N . HIS A 1 192 ? 9.163 11.351 -3.030 1.00 92.38 192 HIS A N 1
ATOM 1527 C CA . HIS A 1 192 ? 9.709 10.832 -4.279 1.00 92.38 192 HIS A CA 1
ATOM 1528 C C . HIS A 1 192 ? 10.894 9.891 -4.049 1.00 92.38 192 HIS A C 1
ATOM 1530 O O . HIS A 1 192 ? 11.598 9.959 -3.037 1.00 92.38 192 HIS A O 1
ATOM 1536 N N . GLN A 1 193 ? 11.182 9.080 -5.062 1.00 93.50 193 GLN A N 1
ATOM 1537 C CA . GLN A 1 193 ? 12.392 8.280 -5.174 1.00 93.50 193 GLN A CA 1
ATOM 1538 C C . GLN A 1 193 ? 13.381 8.926 -6.150 1.00 93.50 193 GLN A C 1
ATOM 1540 O O . GLN A 1 193 ? 13.004 9.481 -7.186 1.00 93.50 193 GLN A O 1
ATOM 1545 N N . ARG A 1 194 ? 14.676 8.853 -5.823 1.00 89.19 194 ARG A N 1
ATOM 1546 C CA . ARG A 1 194 ? 15.768 9.244 -6.719 1.00 89.19 194 ARG A CA 1
ATOM 1547 C C . ARG A 1 194 ? 17.070 8.542 -6.346 1.00 89.19 194 ARG A C 1
ATOM 1549 O O . ARG A 1 194 ? 17.474 8.569 -5.190 1.00 89.19 194 ARG A O 1
ATOM 1556 N N . GLU A 1 195 ? 17.762 7.992 -7.347 1.00 87.81 195 GLU A N 1
ATOM 1557 C CA . GLU A 1 195 ? 19.126 7.441 -7.206 1.00 87.81 195 GLU A CA 1
ATOM 1558 C C . GLU A 1 195 ? 19.236 6.395 -6.072 1.00 87.81 195 GLU A C 1
ATOM 1560 O O . GLU A 1 195 ? 20.185 6.404 -5.294 1.00 87.81 195 GLU A O 1
ATOM 1565 N N . GLY A 1 196 ? 18.235 5.512 -5.947 1.00 84.69 196 GLY A N 1
ATOM 1566 C CA . GLY A 1 196 ? 18.204 4.483 -4.896 1.00 84.69 196 GLY A CA 1
ATOM 1567 C C . GLY A 1 196 ? 17.907 5.022 -3.489 1.00 84.69 196 GLY A C 1
ATOM 1568 O O . GLY A 1 196 ? 18.040 4.298 -2.508 1.00 84.69 196 GLY A O 1
ATOM 1569 N N . ALA A 1 197 ? 17.498 6.284 -3.365 1.00 88.56 197 ALA A N 1
ATOM 1570 C CA . ALA A 1 197 ? 17.022 6.870 -2.121 1.00 88.56 197 ALA A CA 1
ATOM 1571 C C . ALA A 1 197 ? 15.535 7.216 -2.214 1.00 88.56 197 ALA A C 1
ATOM 1573 O O . ALA A 1 197 ? 15.050 7.599 -3.280 1.00 88.56 197 ALA A O 1
ATOM 1574 N N . ILE A 1 198 ? 14.836 7.136 -1.085 1.00 92.44 198 ILE A N 1
ATOM 1575 C CA . ILE A 1 198 ? 13.502 7.713 -0.922 1.00 92.44 198 ILE A CA 1
ATOM 1576 C C . ILE A 1 198 ? 13.600 9.000 -0.110 1.00 92.44 198 ILE A C 1
ATOM 1578 O O . ILE A 1 198 ? 14.366 9.094 0.852 1.00 92.44 198 ILE A O 1
ATOM 1582 N N . TYR A 1 199 ? 12.824 9.992 -0.517 1.00 92.00 199 TYR A N 1
ATOM 1583 C CA . TYR A 1 199 ? 12.785 11.322 0.061 1.00 92.00 199 TYR A CA 1
ATOM 1584 C C . TYR A 1 199 ? 11.419 11.530 0.704 1.00 92.00 199 TYR A C 1
ATOM 1586 O O . TYR A 1 199 ? 10.423 11.730 0.013 1.00 92.00 199 TYR A O 1
ATOM 1594 N N . VAL A 1 200 ? 11.373 11.450 2.031 1.00 91.00 200 VAL A N 1
ATOM 1595 C CA . VAL A 1 200 ? 10.132 11.468 2.821 1.00 91.00 200 VAL A CA 1
ATOM 1596 C C . VAL A 1 200 ? 10.286 12.374 4.037 1.00 91.00 200 VAL A C 1
ATOM 1598 O O . VAL A 1 200 ? 11.402 12.676 4.466 1.00 91.00 200 VAL A O 1
ATOM 1601 N N . THR A 1 201 ? 9.174 12.828 4.604 1.00 86.44 201 THR A N 1
ATOM 1602 C CA . THR A 1 201 ? 9.147 13.530 5.888 1.00 86.44 201 THR A CA 1
ATOM 1603 C C . THR A 1 201 ? 8.496 12.668 6.965 1.00 86.44 201 THR A C 1
ATOM 1605 O O . THR A 1 201 ? 7.765 11.721 6.679 1.00 86.44 201 THR A O 1
ATOM 1608 N N . PRO A 1 202 ? 8.729 12.998 8.240 1.00 78.69 202 PRO A N 1
ATOM 1609 C CA . PRO A 1 202 ? 7.999 12.435 9.367 1.00 78.69 202 PRO A CA 1
ATOM 1610 C C . PRO A 1 202 ? 6.476 12.400 9.283 1.00 78.69 202 PRO A C 1
ATOM 1612 O O . PRO A 1 202 ? 5.830 11.587 9.952 1.00 78.69 202 PRO A O 1
ATOM 1615 N N . GLU A 1 203 ? 5.886 13.352 8.573 1.00 85.12 203 GLU A N 1
ATOM 1616 C CA . GLU A 1 203 ? 4.444 13.510 8.418 1.00 85.12 203 GLU A CA 1
ATOM 1617 C C . GLU A 1 203 ? 3.872 12.576 7.353 1.00 85.12 203 GLU A C 1
ATOM 1619 O O . GLU A 1 203 ? 2.660 12.362 7.345 1.00 85.12 203 GLU A O 1
ATOM 1624 N N . ASP A 1 204 ? 4.725 11.998 6.502 1.00 88.25 204 ASP A N 1
ATOM 1625 C CA . ASP A 1 204 ? 4.297 11.044 5.491 1.00 88.25 204 ASP A CA 1
ATOM 1626 C C . ASP A 1 204 ? 3.728 9.781 6.142 1.00 88.25 204 ASP A C 1
ATOM 1628 O O . ASP A 1 204 ? 4.172 9.298 7.196 1.00 88.25 204 ASP A O 1
ATOM 1632 N N . PHE A 1 205 ? 2.694 9.242 5.503 1.00 91.44 205 PHE A N 1
ATOM 1633 C CA . PHE A 1 205 ? 2.063 8.027 5.977 1.00 91.44 205 PHE A CA 1
ATOM 1634 C C . PHE A 1 205 ? 2.968 6.821 5.701 1.00 91.44 205 PHE A C 1
ATOM 1636 O O . PHE A 1 205 ? 3.712 6.802 4.721 1.00 91.44 205 PHE A O 1
ATOM 1643 N N . PRO A 1 206 ? 2.892 5.763 6.524 1.00 91.88 206 PRO A N 1
ATOM 1644 C CA . PRO A 1 206 ? 3.593 4.518 6.229 1.00 91.88 206 PRO A CA 1
ATOM 1645 C C . PRO A 1 206 ? 3.288 3.946 4.830 1.00 91.88 206 PRO A C 1
ATOM 1647 O O . PRO A 1 206 ? 4.187 3.387 4.208 1.00 91.88 206 PRO A O 1
ATOM 1650 N N . SER A 1 207 ? 2.062 4.126 4.318 1.00 93.50 207 SER A N 1
ATOM 1651 C CA . SER A 1 207 ? 1.673 3.734 2.954 1.00 93.50 207 SER A CA 1
ATOM 1652 C C . SER A 1 207 ? 2.442 4.520 1.890 1.00 93.50 207 SER A C 1
ATOM 1654 O O . SER A 1 207 ? 2.952 3.928 0.947 1.00 93.50 207 SER A O 1
ATOM 1656 N N . THR A 1 208 ? 2.639 5.825 2.096 1.00 93.88 208 THR A N 1
ATOM 1657 C CA . THR A 1 208 ? 3.498 6.675 1.258 1.00 93.88 208 THR A CA 1
ATOM 1658 C C . THR A 1 208 ? 4.946 6.189 1.260 1.00 93.88 208 THR A C 1
ATOM 1660 O O . THR A 1 208 ? 5.586 6.126 0.220 1.00 93.88 208 THR A O 1
ATOM 1663 N N . VAL A 1 209 ? 5.479 5.777 2.412 1.00 93.44 209 VAL A N 1
ATOM 1664 C CA . VAL A 1 209 ? 6.828 5.190 2.464 1.00 93.44 209 VAL A CA 1
ATOM 1665 C C . VAL A 1 209 ? 6.884 3.886 1.666 1.00 93.44 209 VAL A C 1
ATOM 1667 O O . VAL A 1 209 ? 7.821 3.684 0.898 1.00 93.44 209 VAL A O 1
ATOM 1670 N N . ALA A 1 210 ? 5.873 3.023 1.797 1.00 95.19 210 ALA A N 1
ATOM 1671 C CA . ALA A 1 210 ? 5.778 1.788 1.023 1.00 95.19 210 ALA A CA 1
ATOM 1672 C C . ALA A 1 210 ? 5.676 2.057 -0.496 1.00 95.19 210 ALA A C 1
ATOM 1674 O O . ALA A 1 210 ? 6.321 1.359 -1.278 1.00 95.19 210 ALA A O 1
ATOM 1675 N N . HIS A 1 211 ? 4.952 3.107 -0.902 1.00 96.94 211 HIS A N 1
ATOM 1676 C CA . HIS A 1 211 ? 4.881 3.588 -2.285 1.00 96.94 211 HIS A CA 1
ATOM 1677 C C . HIS A 1 211 ? 6.272 3.930 -2.835 1.00 96.94 211 HIS A C 1
ATOM 1679 O O . HIS A 1 211 ? 6.691 3.379 -3.855 1.00 96.94 211 HIS A O 1
ATOM 1685 N N . GLU A 1 212 ? 7.021 4.787 -2.133 1.00 96.06 212 GLU A N 1
ATOM 1686 C CA . GLU A 1 212 ? 8.352 5.215 -2.583 1.00 96.06 212 GLU A CA 1
ATOM 1687 C C . GLU A 1 212 ? 9.347 4.049 -2.641 1.00 96.06 212 GLU A C 1
ATOM 1689 O O . GLU A 1 212 ? 10.157 3.948 -3.566 1.00 96.06 212 GLU A O 1
ATOM 1694 N N . LEU A 1 213 ? 9.264 3.115 -1.688 1.00 94.19 213 LEU A N 1
ATOM 1695 C CA . LEU A 1 213 ? 10.047 1.878 -1.734 1.00 94.19 213 LEU A CA 1
ATOM 1696 C C . LEU A 1 213 ? 9.671 1.003 -2.933 1.00 94.19 213 LEU A C 1
ATOM 1698 O O . LEU A 1 213 ? 10.537 0.328 -3.487 1.00 94.19 213 LEU A O 1
ATOM 1702 N N . GLY A 1 214 ? 8.420 1.044 -3.387 1.00 95.50 214 GLY A N 1
ATOM 1703 C CA . GLY A 1 214 ? 8.000 0.365 -4.606 1.00 95.50 214 GLY A CA 1
ATOM 1704 C C . GLY A 1 214 ? 8.686 0.886 -5.865 1.00 95.50 214 GLY A C 1
ATOM 1705 O O . GLY A 1 214 ? 9.026 0.088 -6.738 1.00 95.50 214 GLY A O 1
ATOM 1706 N N . HIS A 1 215 ? 8.985 2.186 -5.945 1.00 95.81 215 HIS A N 1
ATOM 1707 C CA . HIS A 1 215 ? 9.828 2.717 -7.021 1.00 95.81 215 HIS A CA 1
ATOM 1708 C C . HIS A 1 215 ? 11.267 2.203 -6.935 1.00 95.81 215 HIS A C 1
ATOM 1710 O O . HIS A 1 215 ? 11.860 1.879 -7.960 1.00 95.81 215 HIS A O 1
ATOM 1716 N N . VAL A 1 216 ? 11.825 2.079 -5.726 1.00 93.00 216 VAL A N 1
ATOM 1717 C CA . VAL A 1 216 ? 13.159 1.487 -5.540 1.00 93.00 216 VAL A CA 1
ATOM 1718 C C . VAL A 1 216 ? 13.169 0.024 -5.993 1.00 93.00 216 VAL A C 1
ATOM 1720 O O . VAL A 1 216 ? 14.039 -0.371 -6.761 1.00 93.00 216 VAL A O 1
ATOM 1723 N N . LEU A 1 217 ? 12.176 -0.771 -5.587 1.00 91.94 217 LEU A N 1
ATOM 1724 C CA . LEU A 1 217 ? 12.055 -2.174 -5.997 1.00 91.94 217 LEU A CA 1
ATOM 1725 C C . LEU A 1 217 ? 11.870 -2.340 -7.507 1.00 91.94 217 LEU A C 1
ATOM 1727 O O . LEU A 1 217 ? 12.419 -3.279 -8.076 1.00 91.94 217 LEU A O 1
ATOM 1731 N N . HIS A 1 218 ? 11.144 -1.430 -8.157 1.00 94.00 218 HIS A N 1
ATOM 1732 C CA . HIS A 1 218 ? 10.977 -1.427 -9.612 1.00 94.00 218 HIS A CA 1
ATOM 1733 C C . HIS A 1 218 ? 12.340 -1.378 -10.317 1.00 94.00 218 HIS A C 1
ATOM 1735 O O . HIS A 1 218 ? 12.588 -2.148 -11.242 1.00 94.00 218 HIS A O 1
ATOM 1741 N N . ASP A 1 219 ? 13.243 -0.518 -9.845 1.00 90.75 219 ASP A N 1
ATOM 1742 C CA . ASP A 1 219 ? 14.571 -0.367 -10.439 1.00 90.75 219 ASP A CA 1
ATOM 1743 C C . ASP A 1 219 ? 15.524 -1.532 -10.074 1.00 90.75 219 ASP A C 1
ATOM 1745 O O . ASP A 1 219 ? 16.489 -1.779 -10.798 1.00 90.75 219 ASP A O 1
ATOM 1749 N N . LEU A 1 220 ? 15.275 -2.244 -8.966 1.00 89.06 220 LEU A N 1
ATOM 1750 C CA . LEU A 1 220 ? 16.190 -3.258 -8.422 1.00 89.06 220 LEU A CA 1
ATOM 1751 C C . LEU A 1 220 ? 15.839 -4.706 -8.774 1.00 89.06 220 LEU A C 1
ATOM 1753 O O . LEU A 1 220 ? 16.748 -5.526 -8.895 1.00 89.06 220 LEU A O 1
ATOM 1757 N N . ILE A 1 221 ? 14.556 -5.053 -8.904 1.00 88.25 221 ILE A N 1
ATOM 1758 C CA . ILE A 1 221 ? 14.139 -6.432 -9.181 1.00 88.25 221 ILE A CA 1
ATOM 1759 C C . ILE A 1 221 ? 14.468 -6.771 -10.646 1.00 88.25 221 ILE A C 1
ATOM 1761 O O . ILE A 1 221 ? 13.913 -6.147 -11.558 1.00 88.25 221 ILE A O 1
ATOM 1765 N N . PRO A 1 222 ? 15.317 -7.784 -10.914 1.00 89.25 222 PRO A N 1
ATOM 1766 C CA . PRO A 1 222 ? 15.617 -8.193 -12.283 1.00 89.25 222 PRO A CA 1
ATOM 1767 C C . PRO A 1 222 ? 14.347 -8.609 -13.038 1.00 89.25 222 PRO A C 1
ATOM 1769 O O . PRO A 1 222 ? 13.553 -9.398 -12.527 1.00 89.25 222 PRO A O 1
ATOM 1772 N N . GLY A 1 223 ? 14.153 -8.085 -14.252 1.00 91.75 223 GLY A N 1
ATOM 1773 C CA . GLY A 1 223 ? 12.991 -8.396 -15.096 1.00 91.75 223 GLY A CA 1
ATOM 1774 C C . GLY A 1 223 ? 11.699 -7.647 -14.735 1.00 91.75 223 GLY A C 1
ATOM 1775 O O . GLY A 1 223 ? 10.678 -7.823 -15.406 1.00 91.75 223 GLY A O 1
ATOM 1776 N N . ALA A 1 224 ? 11.699 -6.823 -13.676 1.00 93.19 224 ALA A N 1
ATOM 1777 C CA . ALA A 1 224 ? 10.491 -6.120 -13.246 1.00 93.19 224 ALA A CA 1
ATOM 1778 C C . ALA A 1 224 ? 10.014 -5.094 -14.278 1.00 93.19 224 ALA A C 1
ATOM 1780 O O . ALA A 1 224 ? 8.824 -5.074 -14.589 1.00 93.19 224 ALA A O 1
ATOM 1781 N N . ASN A 1 225 ? 10.925 -4.292 -14.841 1.00 95.00 225 ASN A N 1
ATOM 1782 C CA . ASN A 1 225 ? 10.596 -3.304 -15.874 1.00 95.00 225 ASN A CA 1
ATOM 1783 C C . ASN A 1 225 ? 9.890 -3.962 -17.069 1.00 95.00 225 ASN A C 1
ATOM 1785 O O . ASN A 1 225 ? 8.847 -3.489 -17.514 1.00 95.00 225 ASN A O 1
ATOM 1789 N N . GLU A 1 226 ? 10.429 -5.073 -17.569 1.00 95.56 226 GLU A N 1
ATOM 1790 C CA . GLU A 1 226 ? 9.897 -5.791 -18.723 1.00 95.56 226 GLU A CA 1
ATOM 1791 C C . GLU A 1 226 ? 8.494 -6.340 -18.444 1.00 95.56 226 GLU A C 1
ATOM 1793 O O . GLU A 1 226 ? 7.577 -6.082 -19.226 1.00 95.56 226 GLU A O 1
ATOM 1798 N N . ARG A 1 227 ? 8.287 -7.021 -17.305 1.00 95.75 227 ARG A N 1
ATOM 1799 C CA . ARG A 1 227 ? 6.960 -7.548 -16.931 1.00 95.75 227 ARG A CA 1
ATOM 1800 C C . ARG A 1 227 ? 5.945 -6.444 -16.666 1.00 95.75 227 ARG A C 1
ATOM 1802 O O . ARG A 1 227 ? 4.783 -6.591 -17.040 1.00 95.75 227 ARG A O 1
ATOM 1809 N N . ILE A 1 228 ? 6.357 -5.348 -16.028 1.00 97.00 228 ILE A N 1
ATOM 1810 C CA . ILE A 1 228 ? 5.483 -4.198 -15.777 1.00 97.00 228 ILE A CA 1
ATOM 1811 C C . ILE A 1 228 ? 5.056 -3.565 -17.097 1.00 97.00 228 ILE A C 1
ATOM 1813 O O . ILE A 1 228 ? 3.872 -3.288 -17.272 1.00 97.00 228 ILE A O 1
ATOM 1817 N N . LEU A 1 229 ? 5.984 -3.358 -18.033 1.00 96.50 229 LEU A N 1
ATOM 1818 C CA . LEU A 1 229 ? 5.669 -2.782 -19.339 1.00 96.50 229 LEU A CA 1
ATOM 1819 C C . LEU A 1 229 ? 4.787 -3.713 -20.172 1.00 96.50 229 LEU A C 1
ATOM 1821 O O . LEU A 1 229 ? 3.811 -3.246 -20.753 1.00 96.50 229 LEU A O 1
ATOM 1825 N N . GLU A 1 230 ? 5.071 -5.017 -20.197 1.00 96.38 230 GLU A N 1
ATOM 1826 C CA . GLU A 1 230 ? 4.220 -6.006 -20.866 1.00 96.38 230 GLU A CA 1
ATOM 1827 C C . GLU A 1 230 ? 2.794 -5.980 -20.299 1.00 96.38 230 GLU A C 1
ATOM 1829 O O . GLU A 1 230 ? 1.818 -5.873 -21.047 1.00 96.38 230 GLU A O 1
ATOM 1834 N N . TRP A 1 231 ? 2.669 -6.014 -18.969 1.00 96.94 231 TRP A N 1
ATOM 1835 C CA . TRP A 1 231 ? 1.385 -5.921 -18.283 1.00 96.94 231 TRP A CA 1
ATOM 1836 C C . TRP A 1 231 ? 0.666 -4.605 -18.599 1.00 96.94 231 TRP A C 1
ATOM 1838 O O . TRP A 1 231 ? -0.512 -4.619 -18.953 1.00 96.94 231 TRP A O 1
ATOM 1848 N N . TYR A 1 232 ? 1.379 -3.480 -18.533 1.00 96.75 232 TYR A N 1
ATOM 1849 C CA . TYR A 1 232 ? 0.830 -2.149 -18.775 1.00 96.75 232 TYR A CA 1
ATOM 1850 C C . TYR A 1 232 ? 0.316 -2.025 -20.210 1.00 96.75 232 TYR A C 1
ATOM 1852 O O . TYR A 1 232 ? -0.818 -1.599 -20.422 1.00 96.75 232 TYR A O 1
ATOM 1860 N N . HIS A 1 233 ? 1.107 -2.442 -21.201 1.00 95.81 233 HIS A N 1
ATOM 1861 C CA . HIS A 1 233 ? 0.704 -2.412 -22.605 1.00 95.81 233 HIS A CA 1
ATOM 1862 C C . HIS A 1 233 ? -0.499 -3.308 -22.870 1.00 95.81 233 HIS A C 1
ATOM 1864 O O . HIS A 1 233 ? -1.434 -2.875 -23.535 1.00 95.81 233 HIS A O 1
ATOM 1870 N N . ARG A 1 234 ? -0.523 -4.522 -22.306 1.00 96.19 234 ARG A N 1
ATOM 1871 C CA . ARG A 1 234 ? -1.679 -5.418 -22.414 1.00 96.19 234 ARG A CA 1
ATOM 1872 C C . ARG A 1 234 ? -2.946 -4.787 -21.835 1.00 96.19 234 ARG A C 1
ATOM 1874 O O . ARG A 1 234 ? -3.997 -4.876 -22.457 1.00 96.19 234 ARG A O 1
ATOM 1881 N N . ARG A 1 235 ? -2.855 -4.166 -20.655 1.00 95.44 235 ARG A N 1
ATOM 1882 C CA . ARG A 1 235 ? -3.991 -3.523 -19.970 1.00 95.44 235 ARG A CA 1
ATOM 1883 C C . ARG A 1 235 ? -4.504 -2.282 -20.690 1.00 95.44 235 ARG A C 1
ATOM 1885 O O . ARG A 1 235 ? -5.692 -2.003 -20.650 1.00 95.44 235 ARG A O 1
ATOM 1892 N N . THR A 1 236 ? -3.617 -1.545 -21.350 1.00 95.50 236 THR A N 1
ATOM 1893 C CA . THR A 1 236 ? -3.936 -0.242 -21.953 1.00 95.50 236 THR A CA 1
ATOM 1894 C C . THR A 1 236 ? -4.048 -0.278 -23.476 1.00 95.50 236 THR A C 1
ATOM 1896 O O . THR A 1 236 ? -4.191 0.774 -24.089 1.00 95.50 236 THR A O 1
ATOM 1899 N N . ALA A 1 237 ? -4.013 -1.465 -24.094 1.00 94.44 237 ALA A N 1
ATOM 1900 C CA . ALA A 1 237 ? -3.978 -1.633 -25.549 1.00 94.44 237 ALA A CA 1
ATOM 1901 C C . ALA A 1 237 ? -5.148 -0.950 -26.280 1.00 94.44 237 ALA A C 1
ATOM 1903 O O . ALA A 1 237 ? -4.954 -0.398 -27.362 1.00 94.44 237 ALA A O 1
ATOM 1904 N N . ASP A 1 238 ? -6.335 -0.953 -25.668 1.00 92.44 238 ASP A N 1
ATOM 1905 C CA . ASP A 1 238 ? -7.562 -0.375 -26.232 1.00 92.44 238 ASP A CA 1
ATOM 1906 C C . ASP A 1 238 ? -7.879 1.028 -25.677 1.00 92.44 238 ASP A C 1
ATOM 1908 O O . ASP A 1 238 ? -8.932 1.605 -25.966 1.00 92.44 238 ASP A O 1
ATOM 1912 N N . SER A 1 239 ? -6.967 1.598 -24.886 1.00 91.12 239 SER A N 1
ATOM 1913 C CA . SER A 1 239 ? -7.135 2.891 -24.226 1.00 91.12 239 SER A CA 1
ATOM 1914 C C . SER A 1 239 ? -6.287 3.970 -24.889 1.00 91.12 239 SER A C 1
ATOM 1916 O O . SER A 1 239 ? -5.180 3.736 -25.363 1.00 91.12 239 SER A O 1
ATOM 1918 N N . SER A 1 240 ? -6.802 5.199 -24.903 1.00 92.00 240 SER A N 1
ATOM 1919 C CA . SER A 1 240 ? -6.039 6.377 -25.329 1.00 92.00 240 SER A CA 1
ATOM 1920 C C . SER A 1 240 ? -5.698 7.256 -24.127 1.00 92.00 240 SER A C 1
ATOM 1922 O O . SER A 1 240 ? -6.560 7.415 -23.258 1.00 92.00 240 SER A O 1
ATOM 1924 N N . PRO A 1 241 ? -4.509 7.885 -24.081 1.00 94.62 241 PRO A N 1
ATOM 1925 C CA . PRO A 1 241 ? -4.146 8.805 -23.011 1.00 94.62 241 PRO A CA 1
ATOM 1926 C C . PRO A 1 241 ? -5.189 9.907 -22.809 1.00 94.62 241 PRO A C 1
ATOM 1928 O O . PRO A 1 241 ? -5.600 10.578 -23.757 1.00 94.62 241 PRO A O 1
ATOM 1931 N N . THR A 1 242 ? -5.579 10.143 -21.559 1.00 94.88 242 THR A N 1
ATOM 1932 C CA . THR A 1 242 ? -6.488 11.228 -21.170 1.00 94.88 242 THR A CA 1
ATOM 1933 C C . THR A 1 242 ? -5.883 12.071 -20.057 1.00 94.88 242 THR A C 1
ATOM 1935 O O . THR A 1 242 ? -5.041 11.608 -19.287 1.00 94.88 242 THR A O 1
ATOM 1938 N N . TRP A 1 243 ? -6.294 13.336 -19.986 1.00 94.12 243 TRP A N 1
ATOM 1939 C CA . TRP A 1 243 ? -5.933 14.213 -18.878 1.00 94.12 243 TRP A CA 1
ATOM 1940 C C . TRP A 1 243 ? -6.852 13.950 -17.692 1.00 94.12 243 TRP A C 1
ATOM 1942 O O . TRP A 1 243 ? -8.065 14.123 -17.786 1.00 94.12 243 TRP A O 1
ATOM 1952 N N . ILE A 1 244 ? -6.254 13.575 -16.570 1.00 89.38 244 ILE A N 1
ATOM 1953 C CA . ILE A 1 244 ? -6.933 13.368 -15.301 1.00 89.38 244 ILE A CA 1
ATOM 1954 C C . ILE A 1 244 ? -6.655 14.575 -14.424 1.00 89.38 244 ILE A C 1
ATOM 1956 O O . ILE A 1 244 ? -5.506 14.896 -14.133 1.00 89.38 244 ILE A O 1
ATOM 1960 N N . THR A 1 245 ? -7.718 15.245 -13.997 1.00 87.44 245 THR A N 1
ATOM 1961 C CA . THR A 1 245 ? -7.666 16.360 -13.051 1.00 87.44 245 THR A CA 1
ATOM 1962 C C . THR A 1 245 ? -8.405 15.962 -11.786 1.00 87.44 245 THR A C 1
ATOM 1964 O O . THR A 1 245 ? -9.534 15.479 -11.863 1.00 87.44 245 THR A O 1
ATOM 1967 N N . THR A 1 246 ? -7.797 16.193 -10.627 1.00 79.06 246 THR A N 1
ATOM 1968 C CA . THR A 1 246 ? -8.461 16.035 -9.326 1.00 79.06 246 THR A CA 1
ATOM 1969 C C . THR A 1 246 ? -8.422 17.366 -8.585 1.00 79.06 246 THR A C 1
ATOM 1971 O O . THR A 1 246 ? -7.646 18.248 -8.946 1.00 79.06 246 THR A O 1
ATOM 1974 N N . GLU A 1 247 ? -9.232 17.525 -7.538 1.00 79.25 247 GLU A N 1
ATOM 1975 C CA . GLU A 1 247 ? -9.206 18.746 -6.717 1.00 79.25 247 GLU A CA 1
ATOM 1976 C C . GLU A 1 247 ? -7.845 18.975 -6.038 1.00 79.25 247 GLU A C 1
ATOM 1978 O O . GLU A 1 247 ? -7.501 20.107 -5.706 1.00 79.25 247 GLU A O 1
ATOM 1983 N N . SER A 1 248 ? -7.071 17.906 -5.828 1.00 74.38 248 SER A N 1
ATOM 1984 C CA . SER A 1 248 ? -5.844 17.926 -5.027 1.00 74.38 248 SER A CA 1
ATOM 1985 C C . SER A 1 248 ? -4.552 17.896 -5.844 1.00 74.38 248 SER A C 1
ATOM 1987 O O . SER A 1 248 ? -3.489 18.103 -5.266 1.00 74.38 248 SER A O 1
ATOM 1989 N N . TRP A 1 249 ? -4.614 17.658 -7.160 1.00 70.56 249 TRP A N 1
ATOM 1990 C CA . TRP A 1 249 ? -3.419 17.508 -7.993 1.00 70.56 249 TRP A CA 1
ATOM 1991 C C . TRP A 1 249 ? -3.515 18.294 -9.300 1.00 70.56 249 TRP A C 1
ATOM 1993 O O . TRP A 1 249 ? -4.564 18.258 -9.954 1.00 70.56 249 TRP A O 1
ATOM 2003 N N . PRO A 1 250 ? -2.417 18.950 -9.733 1.00 77.50 250 PRO A N 1
ATOM 2004 C CA . PRO A 1 250 ? -2.330 19.445 -11.098 1.00 77.50 250 PRO A CA 1
ATOM 2005 C C . PRO A 1 250 ? -2.575 18.276 -12.053 1.00 77.50 250 PRO A C 1
ATOM 2007 O O . PRO A 1 250 ? -2.145 17.150 -11.790 1.00 77.50 250 PRO A O 1
ATOM 2010 N N . GLY A 1 251 ? -3.318 18.535 -13.130 1.00 87.38 251 GLY A N 1
ATOM 2011 C CA . GLY A 1 251 ? -3.704 17.482 -14.060 1.00 87.38 251 GLY A CA 1
ATOM 2012 C C . GLY A 1 251 ? -2.497 16.680 -14.549 1.00 87.38 251 GLY A C 1
ATOM 2013 O O . GLY A 1 251 ? -1.405 17.228 -14.709 1.00 87.38 251 GLY A O 1
ATOM 2014 N N . TYR A 1 252 ? -2.690 15.389 -14.793 1.00 90.44 252 TYR A N 1
ATOM 2015 C CA . TYR A 1 252 ? -1.674 14.500 -15.354 1.00 90.44 252 TYR A CA 1
ATOM 2016 C C . TYR A 1 252 ? -2.258 13.674 -16.496 1.00 90.44 252 TYR A C 1
ATOM 2018 O O . TYR A 1 252 ? -3.464 13.443 -16.551 1.00 90.44 252 TYR A O 1
ATOM 2026 N N . GLN A 1 253 ? -1.407 13.231 -17.420 1.00 93.38 253 GLN A N 1
ATOM 2027 C CA . GLN A 1 253 ? -1.818 12.276 -18.443 1.00 93.38 253 GLN A CA 1
ATOM 2028 C C . GLN A 1 253 ? -1.754 10.857 -17.890 1.00 93.38 253 GLN A C 1
ATOM 2030 O O . GLN A 1 253 ? -0.785 10.478 -17.228 1.00 93.38 253 GLN A O 1
ATOM 2035 N N . ALA A 1 254 ? -2.783 10.072 -18.176 1.00 93.38 254 ALA A N 1
ATOM 2036 C CA . ALA A 1 254 ? -2.825 8.657 -17.862 1.00 93.38 254 ALA A CA 1
ATOM 2037 C C . ALA A 1 254 ? -3.631 7.907 -18.918 1.00 93.38 254 ALA A C 1
ATOM 2039 O O . ALA A 1 254 ? -4.559 8.463 -19.512 1.00 93.38 254 ALA A O 1
ATOM 2040 N N . ASN A 1 255 ? -3.304 6.636 -19.121 1.00 90.88 255 ASN A N 1
ATOM 2041 C CA . ASN A 1 255 ? -4.180 5.739 -19.858 1.00 90.88 255 ASN A CA 1
ATOM 2042 C C . ASN A 1 255 ? -5.338 5.328 -18.939 1.00 90.88 255 ASN A C 1
ATOM 2044 O O . ASN A 1 255 ? -5.087 4.682 -17.918 1.00 90.88 255 ASN A O 1
ATOM 2048 N N . PRO A 1 256 ? -6.587 5.727 -19.247 1.00 79.88 256 PRO A N 1
ATOM 2049 C CA . PRO A 1 256 ? -7.733 5.301 -18.474 1.00 79.88 256 PRO A CA 1
ATOM 2050 C C . PRO A 1 256 ? -7.970 3.818 -18.761 1.00 79.88 256 PRO A C 1
ATOM 2052 O O . PRO A 1 256 ? -8.163 3.410 -19.902 1.00 79.88 256 PRO A O 1
ATOM 2055 N N . ASP A 1 257 ? -7.944 3.015 -17.716 1.00 84.44 257 ASP A N 1
ATOM 2056 C CA . ASP A 1 257 ? -8.300 1.601 -17.729 1.00 84.44 257 ASP A CA 1
ATOM 2057 C C . ASP A 1 257 ? -9.133 1.330 -16.466 1.00 84.44 257 ASP A C 1
ATOM 2059 O O . ASP A 1 257 ? -9.312 2.209 -15.616 1.00 84.44 257 ASP A O 1
ATOM 2063 N N . HIS A 1 258 ? -9.625 0.110 -16.303 1.00 87.00 258 HIS A N 1
ATOM 2064 C CA . HIS A 1 258 ? -10.258 -0.397 -15.092 1.00 87.00 258 HIS A CA 1
ATOM 2065 C C . HIS A 1 258 ? -9.266 -0.621 -13.937 1.00 87.00 258 HIS A C 1
ATOM 2067 O O . HIS A 1 258 ? -9.479 -1.495 -13.097 1.00 87.00 258 HIS A O 1
ATOM 2073 N N . PHE A 1 259 ? -8.189 0.171 -13.872 1.00 93.38 259 PHE A N 1
ATOM 2074 C CA . PHE A 1 259 ? -7.287 0.179 -12.728 1.00 93.38 259 PHE A CA 1
ATOM 2075 C C . PHE A 1 259 ? -8.054 0.483 -11.442 1.00 93.38 259 PHE A C 1
ATOM 2077 O O . PHE A 1 259 ? -8.990 1.291 -11.423 1.00 93.38 259 PHE A O 1
ATOM 2084 N N . PHE A 1 260 ? -7.601 -0.089 -10.325 1.00 93.88 260 PHE A N 1
ATOM 2085 C CA . PHE A 1 260 ? -8.171 0.261 -9.023 1.00 93.88 260 PHE A CA 1
ATOM 2086 C C . PHE A 1 260 ? -8.004 1.759 -8.695 1.00 93.88 260 PHE A C 1
ATOM 2088 O O . PHE A 1 260 ? -8.816 2.308 -7.940 1.00 93.88 260 PHE A O 1
ATOM 2095 N N . HIS A 1 261 ? -6.980 2.407 -9.261 1.00 93.38 261 HIS A N 1
ATOM 2096 C CA . HIS A 1 261 ? -6.717 3.835 -9.151 1.00 93.38 261 HIS A CA 1
ATOM 2097 C C . HIS A 1 261 ? -6.139 4.390 -10.471 1.00 93.38 261 HIS A C 1
ATOM 2099 O O . HIS A 1 261 ? -5.203 3.804 -11.015 1.00 93.38 261 HIS A O 1
ATOM 2105 N N . PRO A 1 262 ? -6.626 5.535 -10.992 1.00 92.69 262 PRO A N 1
ATOM 2106 C CA . PRO A 1 262 ? -6.198 6.071 -12.291 1.00 92.69 262 PRO A CA 1
ATOM 2107 C C . PRO A 1 262 ? -4.701 6.393 -12.383 1.00 92.69 262 PRO A C 1
ATOM 2109 O O . PRO A 1 262 ? -4.113 6.331 -13.461 1.00 92.69 262 PRO A O 1
ATOM 2112 N N . TYR A 1 263 ? -4.076 6.723 -11.253 1.00 94.19 263 TYR A N 1
ATOM 2113 C CA . TYR A 1 263 ? -2.649 7.045 -11.185 1.00 94.19 263 TYR A CA 1
ATOM 2114 C C . TYR A 1 263 ? -1.744 5.861 -11.560 1.00 94.19 263 TYR A C 1
ATOM 2116 O O . TYR A 1 263 ? -0.644 6.087 -12.047 1.00 94.19 263 TYR A O 1
ATOM 2124 N N . VAL A 1 264 ? -2.225 4.614 -11.458 1.00 96.81 264 VAL A N 1
ATOM 2125 C CA . VAL A 1 264 ? -1.518 3.424 -11.979 1.00 96.81 264 VAL A CA 1
ATOM 2126 C C . VAL A 1 264 ? -1.206 3.582 -13.474 1.00 96.81 264 VAL A C 1
ATOM 2128 O O . VAL A 1 264 ? -0.142 3.191 -13.950 1.00 96.81 264 VAL A O 1
ATOM 2131 N N . GLY A 1 265 ? -2.121 4.219 -14.210 1.00 95.81 265 GLY A N 1
ATOM 2132 C CA . GLY A 1 265 ? -2.013 4.495 -15.636 1.00 95.81 265 GLY A CA 1
ATOM 2133 C C . GLY A 1 265 ? -1.145 5.699 -15.995 1.00 95.81 265 GLY A C 1
ATOM 2134 O O . GLY A 1 265 ? -1.100 6.042 -17.178 1.00 95.81 265 GLY A O 1
ATOM 2135 N N . ARG A 1 266 ? -0.503 6.377 -15.031 1.00 95.50 266 ARG A N 1
ATOM 2136 C CA . ARG A 1 266 ? 0.193 7.652 -15.258 1.00 95.50 266 ARG A CA 1
ATOM 2137 C C . ARG A 1 266 ? 1.302 7.530 -16.304 1.00 95.50 266 ARG A C 1
ATOM 2139 O O . ARG A 1 266 ? 2.115 6.608 -16.282 1.00 95.50 266 ARG A O 1
ATOM 2146 N N . ILE A 1 267 ? 1.338 8.515 -17.199 1.00 95.62 267 ILE A N 1
ATOM 2147 C CA . ILE A 1 267 ? 2.340 8.658 -18.254 1.00 95.62 267 ILE A CA 1
ATOM 2148 C C . ILE A 1 267 ? 3.292 9.777 -17.848 1.00 95.62 267 ILE A C 1
ATOM 2150 O O . ILE A 1 267 ? 2.883 10.924 -17.650 1.00 95.62 267 ILE A O 1
ATOM 2154 N N . TYR A 1 268 ? 4.577 9.452 -17.742 1.00 93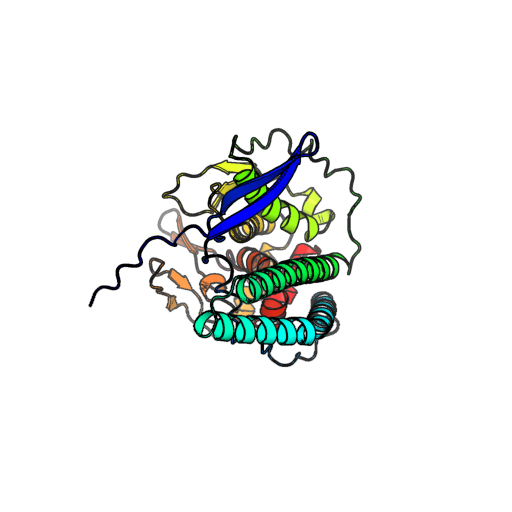.62 268 TYR A N 1
ATOM 2155 C CA . TYR A 1 268 ? 5.624 10.440 -17.522 1.00 93.62 268 TYR A CA 1
ATOM 2156 C C . TYR A 1 268 ? 6.303 10.782 -18.839 1.00 93.62 268 TYR A C 1
ATOM 2158 O O . TYR A 1 268 ? 6.741 9.894 -19.561 1.00 93.62 268 TYR A O 1
ATOM 2166 N N . THR A 1 269 ? 6.455 12.071 -19.131 1.00 93.44 269 THR A N 1
ATOM 2167 C CA . THR A 1 269 ? 7.182 12.540 -20.315 1.00 93.44 269 THR A CA 1
ATOM 2168 C C . THR A 1 269 ? 8.426 13.311 -19.902 1.00 93.44 269 THR A C 1
ATOM 2170 O O . THR A 1 269 ? 8.330 14.252 -19.112 1.00 93.44 269 THR A O 1
ATOM 2173 N N . ARG A 1 270 ? 9.588 12.993 -20.478 1.00 91.56 270 ARG A N 1
ATOM 2174 C CA . ARG A 1 270 ? 10.817 13.784 -20.314 1.00 91.56 270 ARG A CA 1
ATOM 2175 C C . ARG A 1 270 ? 11.337 14.228 -21.668 1.00 91.56 270 ARG A C 1
ATOM 2177 O O . ARG A 1 270 ? 11.478 13.418 -22.578 1.00 91.56 270 ARG A O 1
ATOM 2184 N N . ARG A 1 271 ? 11.687 15.509 -21.791 1.00 94.00 271 ARG A N 1
ATOM 2185 C CA . ARG A 1 271 ? 12.394 16.014 -22.970 1.00 94.00 271 ARG A CA 1
ATOM 2186 C C . ARG A 1 271 ? 13.899 15.808 -22.798 1.00 94.00 271 ARG A C 1
ATOM 2188 O O . ARG A 1 271 ? 14.488 16.365 -21.875 1.00 94.00 271 ARG A O 1
ATOM 2195 N N . VAL A 1 272 ? 14.518 15.049 -23.696 1.00 93.19 272 VAL A N 1
ATOM 2196 C CA . VAL A 1 272 ? 15.970 14.833 -23.759 1.00 93.19 272 VAL A CA 1
ATOM 2197 C C . VAL A 1 272 ? 16.433 15.250 -25.150 1.00 93.19 272 VAL A C 1
ATOM 2199 O O . VAL A 1 272 ? 15.946 14.735 -26.149 1.00 93.19 272 VAL A O 1
ATOM 2202 N N . ASN A 1 273 ? 17.321 16.246 -25.232 1.00 93.69 273 ASN A N 1
ATOM 2203 C CA . ASN A 1 273 ? 17.824 16.792 -26.504 1.00 93.69 273 ASN A CA 1
ATOM 2204 C C . ASN A 1 273 ? 16.714 17.198 -27.499 1.00 93.69 273 ASN A C 1
ATOM 2206 O O . ASN A 1 273 ? 16.833 16.997 -28.703 1.00 93.69 273 ASN A O 1
ATOM 2210 N N . GLY A 1 274 ? 15.608 17.752 -26.993 1.00 93.44 274 GLY A N 1
ATOM 2211 C CA . GLY A 1 274 ? 14.462 18.162 -27.815 1.00 93.44 274 GLY A CA 1
ATOM 2212 C C . GLY A 1 274 ? 13.463 17.046 -28.142 1.00 93.44 274 GLY A C 1
ATOM 2213 O O . GLY A 1 274 ? 12.348 17.360 -28.550 1.00 93.44 274 GLY A O 1
ATOM 2214 N N . VAL A 1 275 ? 13.802 15.780 -27.891 1.00 92.38 275 VAL A N 1
ATOM 2215 C CA . VAL A 1 275 ? 12.930 14.618 -28.117 1.00 92.38 275 VAL A CA 1
ATOM 2216 C C . VAL A 1 275 ? 12.135 14.311 -26.851 1.00 92.38 275 VAL A C 1
ATOM 2218 O O . VAL A 1 275 ? 12.684 14.343 -25.751 1.00 92.38 275 VAL A O 1
ATOM 2221 N N . ILE A 1 276 ? 10.833 14.060 -26.988 1.00 93.12 276 ILE A N 1
ATOM 2222 C CA . ILE A 1 276 ? 9.973 13.641 -25.876 1.00 93.12 276 ILE A CA 1
ATOM 2223 C C . ILE A 1 276 ? 10.078 12.121 -25.739 1.00 93.12 276 ILE A C 1
ATOM 2225 O O . ILE A 1 276 ? 9.830 11.399 -26.697 1.00 93.12 276 ILE A O 1
ATOM 2229 N N . HIS A 1 277 ? 10.442 11.662 -24.547 1.00 92.56 277 HIS A N 1
ATOM 2230 C CA . HIS A 1 277 ? 10.464 10.256 -24.163 1.00 92.56 277 HIS A CA 1
ATOM 2231 C C . HIS A 1 277 ? 9.355 9.987 -23.153 1.00 92.56 277 HIS A C 1
ATOM 2233 O O . HIS A 1 277 ? 9.195 10.762 -22.206 1.00 92.56 277 HIS A O 1
ATOM 2239 N N . GLU A 1 278 ? 8.629 8.891 -23.343 1.00 92.75 278 GLU A N 1
ATOM 2240 C CA . GLU A 1 278 ? 7.602 8.413 -22.422 1.00 92.75 278 GLU A CA 1
ATOM 2241 C C . GLU A 1 278 ? 8.170 7.330 -21.502 1.00 92.75 278 GLU A C 1
ATOM 2243 O O . GLU A 1 278 ? 8.903 6.445 -21.941 1.00 92.75 278 GLU A O 1
ATOM 2248 N N . PHE A 1 279 ? 7.821 7.406 -20.222 1.00 92.75 279 PHE A N 1
ATOM 2249 C CA . PHE A 1 279 ? 8.132 6.408 -19.206 1.00 92.75 279 PHE A CA 1
ATOM 2250 C C . PHE A 1 279 ? 6.799 5.890 -18.678 1.00 92.75 279 PHE A C 1
ATOM 2252 O O . PHE A 1 279 ? 6.109 6.562 -17.906 1.00 92.75 279 PHE A O 1
ATOM 2259 N N . LEU A 1 280 ? 6.417 4.716 -19.170 1.00 95.75 280 LEU A N 1
ATOM 2260 C CA . LEU A 1 280 ? 5.167 4.043 -18.839 1.00 95.75 280 LEU A CA 1
ATOM 2261 C C . LEU A 1 280 ? 5.381 3.090 -17.661 1.00 95.75 280 LEU A C 1
ATOM 2263 O O . LEU A 1 280 ? 6.503 2.678 -17.378 1.00 95.75 280 LEU A O 1
ATOM 2267 N N . GLY A 1 281 ? 4.305 2.755 -16.953 1.00 95.81 281 GLY A N 1
ATOM 2268 C CA . GLY A 1 281 ? 4.332 1.725 -15.914 1.00 95.81 281 GLY A CA 1
ATOM 2269 C C . GLY A 1 281 ? 5.079 2.081 -14.620 1.00 95.81 281 GLY A C 1
ATOM 2270 O O . GLY A 1 281 ? 5.121 1.260 -13.709 1.00 95.81 281 GLY A O 1
ATOM 2271 N N . ARG A 1 282 ? 5.639 3.295 -14.481 1.00 96.19 282 ARG A N 1
ATOM 2272 C CA . ARG A 1 282 ? 6.402 3.709 -13.280 1.00 96.19 282 ARG A CA 1
ATOM 2273 C C . ARG A 1 282 ? 5.599 3.592 -11.980 1.00 96.19 282 ARG A C 1
ATOM 2275 O O . ARG A 1 282 ? 6.198 3.275 -10.957 1.00 96.19 282 ARG A O 1
ATOM 2282 N N . GLU A 1 283 ? 4.278 3.774 -12.056 1.00 97.31 283 GLU A N 1
ATOM 2283 C CA . GLU A 1 283 ? 3.352 3.697 -10.916 1.00 97.31 283 GLU A CA 1
ATOM 2284 C C . GLU A 1 283 ? 2.780 2.309 -10.639 1.00 97.31 283 GLU A C 1
ATOM 2286 O O . GLU A 1 283 ? 2.075 2.116 -9.653 1.00 97.31 283 GLU A O 1
ATOM 2291 N N . VAL A 1 284 ? 3.035 1.327 -11.504 1.00 97.81 284 VAL A N 1
ATOM 2292 C CA . VAL A 1 284 ? 2.384 0.018 -11.385 1.00 97.81 284 VAL A CA 1
ATOM 2293 C C . VAL A 1 284 ? 2.824 -0.676 -10.099 1.00 97.81 284 VAL A C 1
ATOM 2295 O O . VAL A 1 284 ? 1.979 -1.085 -9.307 1.00 97.81 284 VAL A O 1
ATOM 2298 N N . LEU A 1 285 ? 4.127 -0.783 -9.839 1.00 97.31 285 LEU A N 1
ATOM 2299 C CA . LEU A 1 285 ? 4.595 -1.465 -8.631 1.00 97.31 285 LEU A CA 1
ATOM 2300 C C . LEU A 1 285 ? 4.368 -0.636 -7.356 1.00 97.31 285 LEU A C 1
ATOM 2302 O O . LEU A 1 285 ? 3.885 -1.188 -6.369 1.00 97.31 285 LEU A O 1
ATOM 2306 N N . SER A 1 286 ? 4.659 0.670 -7.376 1.00 97.56 286 SER A N 1
ATOM 2307 C CA . SER A 1 286 ? 4.512 1.560 -6.210 1.00 97.56 286 SER A CA 1
ATOM 2308 C C . SER A 1 286 ? 3.071 1.620 -5.703 1.00 97.56 286 SER A C 1
ATOM 2310 O O . SER A 1 286 ? 2.823 1.318 -4.536 1.00 97.56 286 SER A O 1
ATOM 2312 N N . MET A 1 287 ? 2.105 1.884 -6.589 1.00 97.88 287 MET A N 1
ATOM 2313 C CA . MET A 1 287 ? 0.684 1.911 -6.225 1.00 97.88 287 MET A CA 1
ATOM 2314 C C . MET A 1 287 ? 0.172 0.544 -5.776 1.00 97.88 287 MET A C 1
ATOM 2316 O O . MET A 1 287 ? -0.685 0.461 -4.901 1.00 97.88 287 MET A O 1
ATOM 2320 N N . GLY A 1 288 ? 0.680 -0.540 -6.366 1.00 97.50 288 GLY A N 1
ATOM 2321 C CA . GLY A 1 288 ? 0.321 -1.895 -5.962 1.00 97.50 288 GLY A CA 1
ATOM 2322 C C . GLY A 1 288 ? 0.758 -2.222 -4.532 1.00 97.50 288 GLY A C 1
ATOM 2323 O O . GLY A 1 288 ? -0.021 -2.768 -3.755 1.00 97.50 288 GLY A O 1
ATOM 2324 N N . ILE A 1 289 ? 1.988 -1.852 -4.165 1.00 96.31 289 ILE A N 1
ATOM 2325 C CA . ILE A 1 289 ? 2.521 -2.025 -2.806 1.00 96.31 289 ILE A CA 1
ATOM 2326 C C . ILE A 1 289 ? 1.779 -1.133 -1.807 1.00 96.31 289 ILE A C 1
ATOM 2328 O O . ILE A 1 289 ? 1.428 -1.592 -0.721 1.00 96.31 289 ILE A O 1
ATOM 2332 N N . GLU A 1 290 ? 1.486 0.113 -2.178 1.00 95.94 290 GLU A N 1
ATOM 2333 C CA . GLU A 1 290 ? 0.664 1.011 -1.364 1.00 95.94 290 GLU A CA 1
ATOM 2334 C C . GLU A 1 290 ? -0.725 0.407 -1.101 1.00 95.94 290 GLU A C 1
ATOM 2336 O O . GLU A 1 290 ? -1.168 0.328 0.043 1.00 95.94 290 GLU A O 1
ATOM 2341 N N . ALA A 1 291 ? -1.380 -0.127 -2.134 1.00 95.19 291 ALA A N 1
ATOM 2342 C CA . ALA A 1 291 ? -2.684 -0.770 -2.007 1.00 95.19 291 ALA A CA 1
ATOM 2343 C C . ALA A 1 291 ? -2.649 -2.046 -1.144 1.00 95.19 291 ALA A C 1
ATOM 2345 O O . ALA A 1 291 ? -3.597 -2.309 -0.396 1.00 95.19 291 ALA A O 1
ATOM 2346 N N . LEU A 1 292 ? -1.555 -2.819 -1.200 1.00 94.06 292 LEU A N 1
ATOM 2347 C CA . LEU A 1 292 ? -1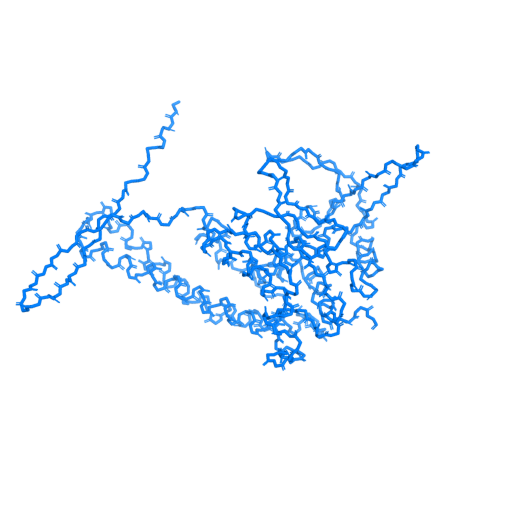.321 -3.937 -0.279 1.00 94.06 292 LEU A CA 1
ATOM 2348 C C . LEU A 1 292 ? -1.184 -3.464 1.173 1.00 94.06 292 LEU A C 1
ATOM 2350 O O . LEU A 1 292 ? -1.663 -4.156 2.068 1.00 94.06 292 LEU A O 1
ATOM 2354 N N . TYR A 1 293 ? -0.554 -2.309 1.408 1.00 91.88 293 TYR A N 1
ATOM 2355 C CA . TYR A 1 293 ? -0.408 -1.736 2.747 1.00 91.88 293 TYR A CA 1
ATOM 2356 C C . TYR A 1 293 ? -1.757 -1.284 3.309 1.00 91.88 293 TYR A C 1
ATOM 2358 O O . TYR A 1 293 ? -2.083 -1.545 4.467 1.00 91.88 293 TYR A O 1
ATOM 2366 N N . GLU A 1 294 ? -2.544 -0.580 2.497 1.00 89.31 294 GLU A N 1
ATOM 2367 C CA . GLU A 1 294 ? -3.780 0.048 2.957 1.00 89.31 294 GLU A CA 1
ATOM 2368 C C . GLU A 1 294 ? -4.915 -0.957 3.162 1.00 89.31 294 GLU A C 1
ATOM 2370 O O . GLU A 1 294 ? -5.575 -0.949 4.206 1.00 89.31 294 GLU A O 1
ATOM 2375 N N . ASN A 1 295 ? -5.179 -1.802 2.161 1.00 89.62 295 ASN A N 1
ATOM 2376 C CA . ASN A 1 295 ? -6.247 -2.795 2.215 1.00 89.62 295 ASN A CA 1
ATOM 2377 C C . ASN A 1 295 ? -6.037 -3.893 1.152 1.00 89.62 295 ASN A C 1
ATOM 2379 O O . ASN A 1 295 ? -6.630 -3.831 0.065 1.00 89.62 295 ASN A O 1
ATOM 2383 N N . PRO A 1 296 ? -5.256 -4.945 1.461 1.00 89.69 296 PRO A N 1
ATOM 2384 C CA . PRO A 1 296 ? -4.877 -5.951 0.470 1.00 89.69 296 PRO A CA 1
ATOM 2385 C C . PRO A 1 296 ? -6.082 -6.758 -0.036 1.00 89.69 296 PRO A C 1
ATOM 2387 O O . PRO A 1 296 ? -6.094 -7.189 -1.185 1.00 89.69 296 PRO A O 1
ATOM 2390 N N . VAL A 1 297 ? -7.134 -6.914 0.779 1.00 88.44 297 VAL A N 1
ATOM 2391 C CA . VAL A 1 297 ? -8.381 -7.597 0.386 1.00 88.44 297 VAL A CA 1
ATOM 2392 C C . VAL A 1 297 ? -9.172 -6.769 -0.624 1.00 88.44 297 VAL A C 1
ATOM 2394 O O . VAL A 1 297 ? -9.654 -7.302 -1.625 1.00 88.44 297 VAL A O 1
ATOM 2397 N N . ALA A 1 298 ? -9.320 -5.463 -0.383 1.00 89.12 298 ALA A N 1
ATOM 2398 C CA . ALA A 1 298 ? -10.002 -4.584 -1.328 1.00 89.12 298 ALA A CA 1
ATOM 2399 C C . ALA A 1 298 ? -9.236 -4.503 -2.654 1.00 89.12 298 ALA A C 1
ATOM 2401 O O . ALA A 1 298 ? -9.859 -4.583 -3.712 1.00 89.12 298 ALA A O 1
ATOM 2402 N N . PHE A 1 299 ? -7.903 -4.419 -2.604 1.00 94.00 299 PHE A N 1
ATOM 2403 C CA . PHE A 1 299 ? -7.059 -4.421 -3.798 1.00 94.00 299 PHE A CA 1
ATOM 2404 C C . PHE A 1 299 ? -7.214 -5.717 -4.606 1.00 94.00 299 PHE A C 1
ATOM 2406 O O . PHE A 1 299 ? -7.581 -5.662 -5.780 1.00 94.00 299 PHE A O 1
ATOM 2413 N N . ALA A 1 300 ? -7.058 -6.874 -3.952 1.00 90.88 300 ALA A N 1
ATOM 2414 C CA . ALA A 1 300 ? -7.218 -8.198 -4.554 1.00 90.88 300 ALA A CA 1
ATOM 2415 C C . ALA A 1 300 ? -8.555 -8.394 -5.282 1.00 90.88 300 ALA A C 1
ATOM 2417 O O . ALA A 1 300 ? -8.620 -9.106 -6.285 1.00 90.88 300 ALA A O 1
ATOM 2418 N N . ARG A 1 301 ? -9.631 -7.797 -4.761 1.00 90.88 301 ARG A N 1
ATOM 2419 C CA . ARG A 1 301 ? -10.973 -7.892 -5.348 1.00 90.88 301 ARG A CA 1
ATOM 2420 C C . ARG A 1 301 ? -11.219 -6.862 -6.440 1.00 90.88 301 ARG A C 1
ATOM 2422 O O . ARG A 1 301 ? -11.900 -7.179 -7.410 1.00 90.88 301 ARG A O 1
ATOM 2429 N N . LYS A 1 302 ? -10.712 -5.639 -6.271 1.00 93.06 302 LYS A N 1
ATOM 2430 C CA . LYS A 1 302 ? -10.965 -4.524 -7.190 1.00 93.06 302 LYS A CA 1
ATOM 2431 C C . LYS A 1 302 ? -10.135 -4.627 -8.467 1.00 93.06 302 LYS A C 1
ATOM 2433 O O . LYS A 1 302 ? -10.672 -4.359 -9.534 1.00 93.06 302 LYS A O 1
ATOM 2438 N N . ASP A 1 303 ? -8.869 -5.025 -8.362 1.00 95.50 303 ASP A N 1
ATOM 2439 C CA . ASP A 1 303 ? -7.991 -5.231 -9.519 1.00 95.50 303 ASP A CA 1
ATOM 2440 C C . ASP A 1 303 ? -7.135 -6.498 -9.344 1.00 95.50 303 ASP A C 1
ATOM 2442 O O . ASP A 1 303 ? -5.950 -6.431 -9.003 1.00 95.50 303 ASP A O 1
ATOM 2446 N N . PRO A 1 304 ? -7.744 -7.683 -9.541 1.00 94.44 304 PRO A N 1
ATOM 2447 C CA . PRO A 1 304 ? -7.073 -8.962 -9.343 1.00 94.44 304 PRO A CA 1
ATOM 2448 C C . PRO A 1 304 ? -5.824 -9.145 -10.223 1.00 94.44 304 PRO A C 1
ATOM 2450 O O . PRO A 1 304 ? -4.844 -9.727 -9.765 1.00 94.44 304 PRO A O 1
ATOM 2453 N N . ASP A 1 305 ? -5.836 -8.657 -11.464 1.00 95.12 305 ASP A N 1
ATOM 2454 C CA . ASP A 1 305 ? -4.704 -8.793 -12.396 1.00 95.12 305 ASP A CA 1
ATOM 2455 C C . ASP A 1 305 ? -3.512 -7.923 -11.958 1.00 95.12 305 ASP A C 1
ATOM 2457 O O . ASP A 1 305 ? -2.367 -8.373 -11.993 1.00 95.12 305 ASP A O 1
ATOM 2461 N N . HIS A 1 306 ? -3.764 -6.705 -11.458 1.00 96.75 306 HIS A N 1
ATOM 2462 C CA . HIS A 1 306 ? -2.707 -5.880 -10.862 1.00 96.75 306 HIS A CA 1
ATOM 2463 C C . HIS A 1 306 ? -2.160 -6.507 -9.573 1.00 96.75 306 HIS A C 1
ATOM 2465 O O . HIS A 1 306 ? -0.945 -6.590 -9.394 1.00 96.75 306 HIS A O 1
ATOM 2471 N N . PHE A 1 307 ? -3.040 -7.013 -8.706 1.00 95.19 307 PHE A N 1
ATOM 2472 C CA . PHE A 1 307 ? -2.638 -7.719 -7.490 1.00 95.19 307 PHE A CA 1
ATOM 2473 C C . PHE A 1 307 ? -1.708 -8.904 -7.800 1.00 95.19 307 PHE A C 1
ATOM 2475 O O . PHE A 1 307 ? -0.643 -9.028 -7.196 1.00 95.19 307 PHE A O 1
ATOM 2482 N N . ASP A 1 308 ? -2.075 -9.747 -8.771 1.00 92.56 308 ASP A N 1
ATOM 2483 C CA . ASP A 1 308 ? -1.276 -10.916 -9.157 1.00 92.56 308 ASP A CA 1
ATOM 2484 C C . ASP A 1 308 ? 0.103 -10.519 -9.690 1.00 92.56 308 ASP A C 1
ATOM 2486 O O . ASP A 1 308 ? 1.102 -11.144 -9.320 1.00 92.56 308 ASP A O 1
ATOM 2490 N N . LEU A 1 309 ? 0.177 -9.467 -10.519 1.00 95.19 309 LEU A N 1
ATOM 2491 C CA . LEU A 1 309 ? 1.455 -8.936 -10.989 1.00 95.19 309 LEU A CA 1
ATOM 2492 C C . LEU A 1 309 ? 2.341 -8.554 -9.800 1.00 95.19 309 LEU A C 1
ATOM 2494 O O . LEU A 1 309 ? 3.464 -9.046 -9.706 1.00 95.19 309 LEU A O 1
ATOM 2498 N N . VAL A 1 310 ? 1.837 -7.716 -8.892 1.00 95.31 310 VAL A N 1
ATOM 2499 C CA . VAL A 1 310 ? 2.605 -7.188 -7.752 1.00 95.31 310 VAL A CA 1
ATOM 2500 C C . VAL A 1 310 ? 3.136 -8.326 -6.886 1.00 95.31 310 VAL A C 1
ATOM 2502 O O . VAL A 1 310 ? 4.335 -8.373 -6.620 1.00 95.31 310 VAL A O 1
ATOM 2505 N N . ILE A 1 311 ? 2.286 -9.287 -6.512 1.00 91.81 311 ILE A N 1
ATOM 2506 C CA . ILE A 1 311 ? 2.709 -10.444 -5.712 1.00 91.81 311 ILE A CA 1
ATOM 2507 C C . ILE A 1 311 ? 3.791 -11.253 -6.433 1.00 91.81 311 ILE A C 1
ATOM 2509 O O . ILE A 1 311 ? 4.797 -11.607 -5.819 1.00 91.81 311 ILE A O 1
ATOM 2513 N N . SER A 1 312 ? 3.635 -11.497 -7.737 1.00 90.44 312 SER A N 1
ATOM 2514 C CA . SER A 1 312 ? 4.630 -12.252 -8.507 1.00 90.44 312 SER A CA 1
ATOM 2515 C C . SER A 1 312 ? 5.984 -11.533 -8.601 1.00 90.44 312 SER A C 1
ATOM 2517 O O . SER A 1 312 ? 7.030 -12.179 -8.541 1.00 90.44 312 SER A O 1
ATOM 2519 N N . LEU A 1 313 ? 5.991 -10.197 -8.695 1.00 91.31 313 LEU A N 1
ATOM 2520 C CA . LEU A 1 313 ? 7.219 -9.397 -8.692 1.00 91.31 313 LEU A CA 1
ATOM 2521 C C . LEU A 1 313 ? 7.914 -9.465 -7.325 1.00 91.31 313 LEU A C 1
ATOM 2523 O O . LEU A 1 313 ? 9.106 -9.756 -7.261 1.00 91.31 313 LEU A O 1
ATOM 2527 N N . LEU A 1 314 ? 7.168 -9.261 -6.233 1.00 90.12 314 LEU A N 1
ATOM 2528 C CA . LEU A 1 314 ? 7.705 -9.286 -4.864 1.00 90.12 314 LEU A CA 1
ATOM 2529 C C . LEU A 1 314 ? 8.284 -10.659 -4.486 1.00 90.12 314 LEU A C 1
ATOM 2531 O O . LEU A 1 314 ? 9.298 -10.744 -3.788 1.00 90.12 314 LEU A O 1
ATOM 2535 N N . ARG A 1 315 ? 7.695 -11.736 -5.014 1.00 86.88 315 ARG A N 1
ATOM 2536 C CA . ARG A 1 315 ? 8.169 -13.118 -4.839 1.00 86.88 315 ARG A CA 1
ATOM 2537 C C . ARG A 1 315 ? 9.339 -13.499 -5.746 1.00 86.88 315 ARG A C 1
ATOM 2539 O O . ARG A 1 315 ? 9.868 -14.599 -5.630 1.00 86.88 315 ARG A O 1
ATOM 2546 N N . GLY A 1 316 ? 9.776 -12.597 -6.626 1.00 84.19 316 GLY A N 1
ATOM 2547 C CA . GLY A 1 316 ? 10.887 -12.857 -7.537 1.00 84.19 316 GLY A CA 1
ATOM 2548 C C . GLY A 1 316 ? 10.543 -13.830 -8.668 1.00 84.19 316 GLY A C 1
ATOM 2549 O O . GLY A 1 316 ? 11.449 -14.367 -9.296 1.00 84.19 316 GLY A O 1
ATOM 2550 N N . GLU A 1 317 ? 9.258 -14.028 -8.980 1.00 83.44 317 GLU A N 1
ATOM 2551 C CA . GLU A 1 317 ? 8.794 -14.843 -10.119 1.00 83.44 317 GLU A CA 1
ATOM 2552 C C . GLU A 1 317 ? 8.975 -14.113 -11.466 1.00 83.44 317 GLU A C 1
ATOM 2554 O O . GLU A 1 317 ? 8.494 -14.557 -12.505 1.00 83.44 317 GLU A O 1
ATOM 2559 N N . ALA A 1 318 ? 9.596 -12.931 -11.453 1.00 67.50 318 ALA A N 1
ATOM 2560 C CA . ALA A 1 318 ? 9.901 -12.134 -12.637 1.00 67.50 318 ALA A CA 1
ATOM 2561 C C . ALA A 1 318 ? 11.157 -12.589 -13.391 1.00 67.50 318 ALA A C 1
ATOM 2563 O O . ALA A 1 318 ? 11.358 -12.153 -14.523 1.00 67.50 318 ALA A O 1
ATOM 2564 N N . SER A 1 319 ? 11.977 -13.437 -12.761 1.00 55.69 319 SER A N 1
ATOM 2565 C CA . SER A 1 319 ? 13.244 -13.952 -13.294 1.00 55.69 319 SER A CA 1
ATOM 2566 C C . SER A 1 319 ? 13.124 -15.359 -13.849 1.00 55.69 319 SER A C 1
ATOM 2568 O O . SER A 1 319 ? 12.541 -16.189 -13.115 1.00 55.69 319 SER A O 1
#

Solvent-accessible surface area (backbone atoms only — not comparable to full-atom values): 18388 Å² total; per-residue (Å²): 136,84,83,77,83,70,80,80,74,61,45,79,44,76,44,80,44,80,56,94,95,40,84,41,78,47,75,43,71,44,70,70,77,72,75,83,71,62,69,89,62,43,92,88,58,80,72,69,76,80,84,77,90,67,58,99,44,76,40,26,52,43,46,52,51,39,50,53,52,50,60,73,40,47,65,59,52,50,56,49,49,54,51,40,53,55,32,51,60,39,35,80,77,43,75,45,72,66,43,52,52,50,35,54,54,47,53,50,51,49,54,53,51,51,52,54,50,48,51,54,48,51,51,48,71,28,51,82,85,55,70,74,87,73,57,82,77,76,39,86,78,64,55,64,84,51,59,64,69,96,55,59,69,76,30,50,52,30,50,47,50,13,48,52,53,49,59,62,54,39,27,70,78,48,50,76,60,67,66,70,42,57,39,78,52,60,90,88,54,76,72,42,60,56,96,53,24,32,29,44,51,66,85,50,51,29,44,55,45,25,21,31,49,21,46,47,48,45,78,53,37,67,50,36,60,59,53,42,42,52,50,43,48,67,68,37,68,92,40,62,77,40,80,48,71,54,100,88,46,82,66,42,46,19,36,63,56,84,56,80,47,65,65,41,35,31,53,44,77,47,76,56,97,86,42,80,41,79,47,68,36,67,32,44,48,11,52,44,44,21,36,49,65,74,40,45,60,61,38,40,68,60,27,46,70,58,40,31,50,43,50,36,50,34,60,48,68,47,103

Foldseek 3Di:
DDDDPPDDFFDWDWDWDDDPNDTDTDTDGHDPDPPPPPPVVPLPPLPDDDDDQFDPAPLRQLLVQLVVLSVVCSVVLNVLSVQLVVLVVVCVVPVDPVSVVSNVVSVVVNVVSVVVSLVSSLCSLQPPVHFPPDDPCPPVPVVPPLCPDPDDPLLVVQLVLLVVSLVRNFAVVLCVQQDEREAEDDPPDDWEDDPRYTYDGSVDGSLSSNLRVLLSSCVRQPQNLVLLVVLLCVQLVVWDWDWDDDPPDDIFIFTDGLQPDRCQRTWDWDQDPNDIDIDGRSRLQSVLRSCSNPPLNSNCRSPVSSVSSNSCRSNSVSD

Radius of gyration: 22.9 Å; Cα contacts (8 Å, |Δi|>4): 385; chains: 1; bounding box: 55×52×79 Å

Secondary structure (DSSP, 8-state):
-------PPPEEEEEEEEETTEEEEEEEEEPPPPTTSSSSS-TT---PPPPPPPPSSHHHHHHHHHHHHHHHHHHHHHHHHHHHHHHHHHHHH---HHHHHHHHHHHHHHHHHHHHHHHHHHHHHHTTS---TT-TT--TT-STT-------HHHHHHHHHHHHHHHHHS-HHHHTT---EEEE--TTSPPEEETTEEEE-TTS-HHHHHHHHHHHHHHHSTTHHHHHHHHHHHHHTT---EEEEETTEEEEEE---S-SSGGGGB-EEEEETTEEEEE-SHHHHHHHHHHHHH-HHHHHHH-HHHHHHHHHHHTTTT-

pLDDT: mean 80.69, std 18.39, range [22.88, 97.88]

Sequence (319 aa):
MRLIIKASALIPVKKVVHRKGKTHVQTYHVRPPEEKLVSGLGISEFKLPPPPTYPATAGGRTRQKLDEIAKSFEHKFTALFEEIEGLRQRVDSDPSGKVIEQLGRAEYRLQALKAYYSEQLMDALAAEDGPVLGHPFFDKRNLGETEIPPFPEDQRNRTLKGFEFVCDLVSPKALEYFSVSIRPRTPEESPHQREGAIYVTPEDFPSTVAHELGHVLHDLIPGANERILEWYHRRTADSSPTWITTESWPGYQANPDHFFHPYVGRIYTRRVNGVIHEFLGREVLSMGIEALYENPVAFARKDPDHFDLVISLLRGEAS